Protein AF-A0A7S3SKN6-F1 (afdb_monomer)

Solvent-accessible surface area (backbone atoms only — not comparable to full-atom values): 19898 Å² total; per-residue (Å²): 130,86,84,86,81,88,77,89,73,83,81,84,79,64,97,78,76,58,85,61,56,70,64,71,67,58,69,70,80,68,80,75,61,91,70,73,77,73,77,74,80,73,74,74,79,92,71,56,71,67,59,55,53,50,51,52,51,49,50,50,51,52,52,52,49,52,49,59,72,67,52,78,79,78,67,58,74,78,87,74,73,80,64,90,55,72,88,73,70,87,80,82,65,45,78,47,62,53,77,58,92,88,36,84,65,52,34,35,33,39,74,93,76,70,45,78,29,46,57,86,66,46,99,65,62,51,54,60,64,52,73,63,92,75,40,40,35,40,40,75,62,50,84,46,47,53,64,77,54,84,85,54,82,91,69,57,86,81,66,50,64,46,77,68,37,57,62,96,74,74,87,71,89,88,83,85,90,75,84,86,84,84,87,82,94,75,87,86,75,93,70,72,78,70,70,68,79,66,42,71,70,77,77,80,88,67,75,85,87,81,78,57,69,68,64,57,58,25,75,42,74,94,26,49,49,80,47,80,55,90,30,33,40,37,39,39,37,16,76,77,71,38,94,81,16,46,31,36,37,40,38,34,27,78,30,60,84,59,78,47,62,51,36,38,39,39,31,35,47,96,41,93,82,35,47,38,39,38,41,36,24,67,88,68,44,32,38,38,38,35,24,62,69,54,99,86,48,96,55,65,51,66,49,78,50,69,68,128

pLDDT: mean 76.55, std 18.03, range [31.53, 97.5]

InterPro domains:
  IPR033551 Dynein regulatory complex subunit 7 [PTHR35249] (21-295)
  IPR056290 CEP76/DRC7, peptidase-like domain [PF24656] (88-155)
  IPR056291 Dynein regulatory complex subunit 7, MORN domain [PF24667] (221-293)

Radius of gyration: 48.77 Å; Cα contacts (8 Å, |Δi|>4): 339; chains: 1; bounding box: 121×86×142 Å

Mean predicted aligned error: 17.8 Å

Secondary structure (DSSP, 8-state):
--------------TT--TTHHHHS-----------------PPP---HHHHHHHHHHHHHHHHHHHHHHS----PPP-----TTTT------EEE-TTSTT--S-EEEETTTTEEEEGGG-S-----EEE-SS-EEEES-TTS-TTTS---TTS-TT--EEE-PPPTT---SSS------------------------PPPPP-SPPP---HHHHHH-SGGGEEEEEETTEEEEEE-TTTSTT-EEEEEEEESSTTS-SEEEEEEEE-S-TT-EEEEEEEGGGTEEEEEE---TT----SEEEEE--

Foldseek 3Di:
DDDDDDDPDPPPPDVPDDVCVVVVVPPPPPPPDPPVPPPPPPPDPDDDPVVVVVVVVVVVVVVVVVVVVPPDPPQDADDDPPDPCVQVDDDDWDWDQPDPPPDPAIWIADPVPRDIGHQVGDPHAFDQWDDDQFWIKGFPCRNDGSNPDDPPPVCPVPPRIDTDADDVPPPDDDDDPDDDDDDDDDDDDPDDPPPVPGDHRDPDPDDDDDDDPVNVQLVDVVQWDWDDDQQKIKIAGGQPPDPQQWGIKIFGAPGRVNPHTQKIWTAGDPDPLQWGIWIDGPVQQKIKTAGDDDPPDPHDGMDIDGDD

Sequence (308 aa):
MECPLNLDINETDDPYFDADAEQMSQTKQKNEADELTFKVEKKAPHRSEYDDTMDEKKKAEEHAAFLRAITIDDDEPDYEKEDEYGRSRVHAWVLLNKGSREMQYPFFIEPTTGRRYEVDNSPYYSIQAIFNHQNFWVNLDPTREVDEVNLDFHEDVNGEWEYVMIQPGSKKDDDDEMENNEDLSSQGSKEGEMEEELLDMPPSWSPKLFVNKDKFADGCPNGEKTVFYKKCKVDYYSECKQIDGLVKRITLYEDFKRLLCKEIRCYYKNRKDKLYLRRRFPYQFKLIEYHESSETSFHLRKLIQVDA

Nearest PDB structures (foldseek):
  8th8-assembly1_H  TM=5.311E-01  e=9.910E-21  Tetrahymena thermophila
  8j07-assembly1_7  TM=4.729E-01  e=1.501E-14  Homo sapiens
  8glv-assembly1_Eb  TM=4.519E-01  e=9.860E-14  Chlamydomonas reinhardtii
  8a0k-assembly2_B  TM=6.145E-01  e=8.538E-01  Trypanosoma brucei brucei
  8a0k-assembly4_D  TM=5.911E-01  e=7.643E-01  Trypanosoma brucei brucei

Structure (mmCIF, N/CA/C/O backbone):
data_AF-A0A7S3SKN6-F1
#
_entry.id   AF-A0A7S3SKN6-F1
#
loop_
_atom_site.group_PDB
_atom_site.id
_atom_site.type_symbol
_atom_site.label_atom_id
_atom_site.label_alt_id
_atom_site.label_comp_id
_atom_site.label_asym_id
_atom_site.label_entity_id
_atom_site.label_seq_id
_atom_site.pdbx_PDB_ins_code
_atom_site.Cartn_x
_atom_site.Cartn_y
_atom_site.Cartn_z
_atom_site.occupancy
_atom_site.B_iso_or_equiv
_atom_site.auth_seq_id
_atom_site.auth_comp_id
_atom_site.auth_asym_id
_atom_site.auth_atom_id
_atom_site.pdbx_PDB_model_num
ATOM 1 N N . MET A 1 1 ? -61.088 58.773 54.635 1.00 38.25 1 MET A N 1
ATOM 2 C CA . MET A 1 1 ? -59.960 58.583 55.565 1.00 38.25 1 MET A CA 1
ATOM 3 C C . MET A 1 1 ? -60.491 57.790 56.727 1.00 38.25 1 MET A C 1
ATOM 5 O O . MET A 1 1 ? -61.596 58.072 57.172 1.00 38.25 1 MET A O 1
ATOM 9 N N . GLU A 1 2 ? -59.754 56.757 57.097 1.00 43.66 2 GLU A N 1
ATOM 10 C CA . GLU A 1 2 ? -60.050 55.884 58.223 1.00 43.66 2 GLU A CA 1
ATOM 11 C C . GLU A 1 2 ? -60.139 56.639 59.554 1.00 43.66 2 GLU A C 1
ATOM 13 O O . GLU A 1 2 ? -59.610 57.745 59.696 1.00 43.66 2 GLU A O 1
ATOM 18 N N . CYS A 1 3 ? -60.711 55.906 60.516 1.00 36.16 3 CYS A N 1
ATOM 19 C CA . CYS A 1 3 ? -60.606 56.055 61.966 1.00 36.16 3 CYS A CA 1
ATOM 20 C C . CYS A 1 3 ? -61.619 57.012 62.624 1.00 36.16 3 CYS A C 1
ATOM 22 O O . CYS A 1 3 ? -62.106 57.954 62.009 1.00 36.16 3 CYS A O 1
ATOM 24 N N . PRO A 1 4 ? -61.804 56.902 63.947 1.00 48.50 4 PRO A N 1
ATOM 25 C CA . PRO A 1 4 ? -62.181 55.708 64.719 1.00 48.50 4 PRO A CA 1
ATOM 26 C C . PRO A 1 4 ? -63.259 56.093 65.759 1.00 48.50 4 PRO A C 1
ATOM 28 O O . PRO A 1 4 ? -63.211 57.204 66.269 1.00 48.50 4 PRO A O 1
ATOM 31 N N . LEU A 1 5 ? -64.202 55.225 66.139 1.00 41.44 5 LEU A N 1
ATOM 32 C CA . LEU A 1 5 ? -64.937 55.388 67.409 1.00 41.44 5 LEU A CA 1
ATOM 33 C C . LEU A 1 5 ? -65.739 54.125 67.737 1.00 41.44 5 LEU A C 1
ATOM 35 O O . LEU A 1 5 ? -66.749 53.828 67.103 1.00 41.44 5 LEU A O 1
ATOM 39 N N . ASN A 1 6 ? -65.253 53.402 68.748 1.00 39.22 6 ASN A N 1
ATOM 40 C CA . ASN A 1 6 ? -66.025 52.432 69.512 1.00 39.22 6 ASN A CA 1
ATOM 41 C C . ASN A 1 6 ? -67.198 53.155 70.182 1.00 39.22 6 ASN A C 1
ATOM 43 O O . ASN A 1 6 ? -66.989 54.101 70.943 1.00 39.22 6 ASN A O 1
ATOM 47 N N . LEU A 1 7 ? -68.410 52.673 69.934 1.00 48.88 7 LEU A N 1
ATOM 48 C CA . LEU A 1 7 ? -69.516 52.807 70.869 1.00 48.88 7 LEU A CA 1
ATOM 49 C C . LEU A 1 7 ? -69.684 51.439 71.522 1.00 48.88 7 LEU A C 1
ATOM 51 O O . LEU A 1 7 ? -70.268 50.533 70.934 1.00 48.88 7 LEU A O 1
ATOM 55 N N . ASP A 1 8 ? -69.128 51.304 72.725 1.00 47.88 8 ASP A N 1
ATOM 56 C CA . ASP A 1 8 ? -69.569 50.298 73.682 1.00 47.88 8 ASP A CA 1
ATOM 57 C C . ASP A 1 8 ? -71.038 50.591 74.007 1.00 47.88 8 ASP A C 1
ATOM 59 O O . ASP A 1 8 ? -71.352 51.521 74.754 1.00 47.88 8 ASP A O 1
ATOM 63 N N 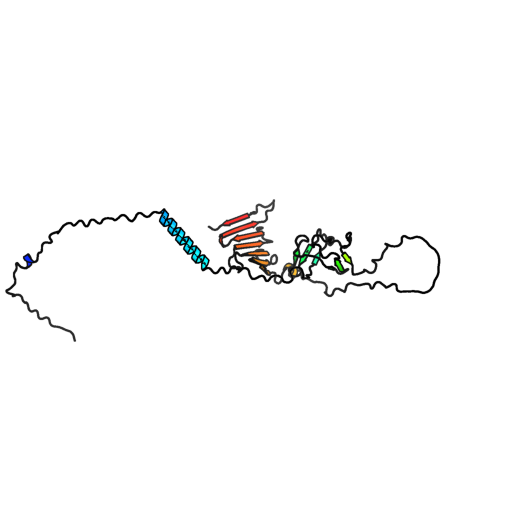. ILE A 1 9 ? -71.947 49.815 73.422 1.00 44.72 9 ILE A N 1
ATOM 64 C CA . ILE A 1 9 ? -73.302 49.660 73.943 1.00 44.72 9 ILE A CA 1
ATOM 65 C C . ILE A 1 9 ? -73.356 48.253 74.516 1.00 44.72 9 ILE A C 1
ATOM 67 O O . ILE A 1 9 ? -73.360 47.252 73.807 1.00 44.72 9 ILE A O 1
ATOM 71 N N . ASN A 1 10 ? -73.312 48.223 75.840 1.00 47.38 10 ASN A N 1
ATOM 72 C CA . ASN A 1 10 ? -73.474 47.046 76.666 1.00 47.38 10 ASN A CA 1
ATOM 73 C C . ASN A 1 10 ? -74.954 46.623 76.572 1.00 47.38 10 ASN A C 1
ATOM 75 O O . ASN A 1 10 ? -75.787 47.106 77.335 1.00 47.38 10 ASN A O 1
ATOM 79 N N . GLU A 1 11 ? -75.299 45.781 75.594 1.00 50.72 11 GLU A N 1
ATOM 80 C CA . GLU A 1 11 ? -76.637 45.185 75.416 1.00 50.72 11 GLU A CA 1
ATOM 81 C C . GLU A 1 11 ? -76.865 44.007 76.384 1.00 50.72 11 GLU A C 1
ATOM 83 O O . GLU A 1 11 ? -77.362 42.944 76.022 1.00 50.72 11 GLU A O 1
ATOM 88 N N . THR A 1 12 ? -76.493 44.179 77.651 1.00 56.62 12 THR A N 1
ATOM 89 C CA . THR A 1 12 ? -76.919 43.282 78.729 1.00 56.62 12 THR A CA 1
ATOM 90 C C . THR A 1 12 ? -78.265 43.757 79.250 1.00 56.62 12 THR A C 1
ATOM 92 O O . THR A 1 12 ? -78.298 44.470 80.245 1.00 56.62 12 THR A O 1
ATOM 95 N N . ASP A 1 13 ? -79.327 43.429 78.514 1.00 58.84 13 ASP A N 1
ATOM 96 C CA . ASP A 1 13 ? -80.687 43.189 79.022 1.00 58.84 13 ASP A CA 1
ATOM 97 C C . ASP A 1 13 ? -81.586 42.782 77.837 1.00 58.84 13 ASP A C 1
ATOM 99 O O . ASP A 1 13 ? -82.484 43.518 77.425 1.00 58.84 13 ASP A O 1
ATOM 103 N N . ASP A 1 14 ? -81.325 41.602 77.256 1.00 55.91 14 ASP A N 1
ATOM 104 C CA . ASP A 1 14 ? -82.320 40.916 76.424 1.00 55.91 14 ASP A CA 1
ATOM 105 C C . ASP A 1 14 ? -83.218 40.059 77.341 1.00 55.91 14 ASP A C 1
ATOM 107 O O . ASP A 1 14 ? -82.760 39.049 77.891 1.00 55.91 14 ASP A O 1
ATOM 111 N N . PRO A 1 15 ? -84.497 40.436 77.537 1.00 58.00 15 PRO A N 1
ATOM 112 C CA . PRO A 1 15 ? -85.435 39.722 78.401 1.00 58.00 15 PRO A CA 1
ATOM 113 C C . PRO A 1 15 ? -85.877 38.352 77.847 1.00 58.00 15 PRO A C 1
ATOM 115 O O . PRO A 1 15 ? -86.745 37.717 78.447 1.00 58.00 15 PRO A O 1
ATOM 118 N N . TYR A 1 16 ? -85.300 37.888 76.731 1.00 58.47 16 TYR A N 1
ATOM 119 C CA . TYR A 1 16 ? -85.494 36.551 76.158 1.00 58.47 16 TYR A CA 1
ATOM 120 C C . TYR A 1 16 ? -84.308 35.590 76.358 1.00 58.47 16 TYR A C 1
ATOM 122 O O . TYR A 1 16 ? -84.268 34.532 75.726 1.00 58.47 16 TYR A O 1
ATOM 130 N N . PHE A 1 17 ? -83.360 35.902 77.249 1.00 54.97 17 PHE A N 1
ATOM 131 C CA . PHE A 1 17 ? -82.266 34.986 77.582 1.00 54.97 17 PHE A CA 1
ATOM 132 C C . PHE A 1 17 ? -82.772 33.743 78.339 1.00 54.97 17 PHE A C 1
ATOM 134 O O . PHE A 1 17 ? -82.959 33.753 79.556 1.00 54.97 17 PHE A O 1
ATOM 141 N N . ASP A 1 18 ? -83.001 32.661 77.598 1.00 59.19 18 ASP A N 1
ATOM 142 C CA . ASP A 1 18 ? -83.327 31.339 78.128 1.00 59.19 18 ASP A CA 1
ATOM 143 C C . ASP A 1 18 ? -82.028 30.594 78.478 1.00 59.19 18 ASP A C 1
ATOM 145 O O . ASP A 1 18 ? -81.320 30.093 77.600 1.00 59.19 18 ASP A O 1
ATOM 149 N N . ALA A 1 19 ? -81.696 30.537 79.770 1.00 60.19 19 ALA A N 1
ATOM 150 C CA . ALA A 1 19 ? -80.486 29.880 80.274 1.00 60.19 19 ALA A CA 1
ATOM 151 C C . ALA A 1 19 ? -80.447 28.361 79.992 1.00 60.19 19 ALA A C 1
ATOM 153 O O . ALA A 1 19 ? -79.381 27.747 80.076 1.00 60.19 19 ALA A O 1
ATOM 154 N N . ASP A 1 20 ? -81.578 27.763 79.604 1.00 55.84 20 ASP A N 1
ATOM 155 C CA . ASP A 1 20 ? -81.687 26.339 79.291 1.00 55.84 20 ASP A CA 1
ATOM 156 C C . ASP A 1 20 ? -81.488 26.059 77.783 1.00 55.84 20 ASP A C 1
ATOM 158 O O . ASP A 1 20 ? -81.285 24.909 77.372 1.00 55.84 20 ASP A O 1
ATOM 162 N N . ALA A 1 21 ? -81.446 27.105 76.943 1.00 60.44 21 ALA A N 1
ATOM 163 C CA . ALA A 1 21 ? -81.205 26.992 75.502 1.00 60.44 21 ALA A CA 1
ATOM 164 C C . ALA A 1 21 ? -79.809 26.423 75.173 1.00 60.44 21 ALA A C 1
ATOM 166 O O . ALA A 1 21 ? -79.653 25.659 74.216 1.00 60.44 21 ALA A O 1
ATOM 167 N N . GLU A 1 22 ? -78.795 26.711 75.997 1.00 58.38 22 GLU A N 1
ATOM 168 C CA . GLU A 1 22 ? -77.444 26.148 75.843 1.00 58.38 22 GLU A CA 1
ATOM 169 C C . GLU A 1 22 ? -77.354 24.664 76.244 1.00 58.38 22 GLU A C 1
ATOM 171 O O . GLU A 1 22 ? -76.461 23.950 75.787 1.00 58.38 22 GLU A O 1
ATOM 176 N N . GLN A 1 23 ? -78.294 24.153 77.049 1.00 57.19 23 GLN A N 1
ATOM 177 C CA . GLN A 1 23 ? -78.349 22.727 77.397 1.00 57.19 23 GLN A CA 1
ATOM 178 C C . GLN A 1 23 ? -79.090 21.894 76.340 1.00 57.19 23 GLN A C 1
ATOM 180 O O . GLN A 1 23 ? -78.831 20.697 76.207 1.00 57.19 23 GLN A O 1
ATOM 185 N N . MET A 1 24 ? -79.948 22.527 75.535 1.00 56.06 24 MET A N 1
ATOM 186 C CA . MET A 1 24 ? -80.652 21.905 74.404 1.00 56.06 24 MET A CA 1
ATOM 187 C C . MET A 1 24 ? -79.842 21.933 73.093 1.00 56.06 24 MET A C 1
ATOM 189 O O . MET A 1 24 ? -80.137 21.161 72.181 1.00 56.06 24 MET A O 1
ATOM 193 N N . SER A 1 25 ? -78.791 22.761 72.996 1.00 54.53 25 SER A N 1
ATOM 194 C CA . SER A 1 25 ? -77.839 22.755 71.868 1.00 54.53 25 SER A CA 1
ATOM 195 C C . SER A 1 25 ? -76.712 21.726 72.027 1.00 54.53 25 SER A C 1
ATOM 197 O O . SER A 1 25 ? -76.010 21.412 71.060 1.00 54.53 25 SER A O 1
ATOM 199 N N . GLN A 1 26 ? -76.586 21.106 73.207 1.00 51.31 26 GLN A N 1
ATOM 200 C CA . GLN A 1 26 ? -75.767 19.913 73.392 1.00 51.31 26 GLN A CA 1
ATOM 201 C C . GLN A 1 26 ? -76.475 18.704 72.779 1.00 51.31 26 GLN A C 1
ATOM 203 O O . GLN A 1 26 ? -76.989 17.818 73.466 1.00 51.31 26 GLN A O 1
ATOM 208 N N . THR A 1 27 ? -76.428 18.616 71.449 1.00 46.22 27 THR A N 1
ATOM 209 C CA . THR A 1 27 ? -76.476 17.307 70.807 1.00 46.22 27 THR A CA 1
ATOM 210 C C . THR A 1 27 ? -75.257 16.559 71.324 1.00 46.22 27 THR A C 1
ATOM 212 O O . THR A 1 27 ? -74.146 16.732 70.823 1.00 46.22 27 THR A O 1
ATOM 215 N N . LYS A 1 28 ? -75.449 15.758 72.383 1.00 48.94 28 LYS A N 1
ATOM 216 C CA . LYS A 1 28 ? -74.541 14.664 72.719 1.00 48.94 28 LYS A CA 1
ATOM 217 C C . LYS A 1 28 ? -74.198 14.017 71.392 1.00 48.94 28 LYS A C 1
ATOM 219 O O . LYS A 1 28 ? -75.111 13.533 70.721 1.00 48.94 28 LYS A O 1
ATOM 224 N N . GLN A 1 29 ? -72.919 14.035 71.020 1.00 44.09 29 GLN A N 1
ATOM 225 C CA . GLN A 1 29 ? -72.404 13.114 70.024 1.00 44.09 29 GLN A CA 1
ATOM 226 C C . GLN A 1 29 ? -72.804 11.730 70.530 1.00 44.09 29 GLN A C 1
ATOM 228 O O . GLN A 1 29 ? -72.178 11.150 71.415 1.00 44.09 29 GLN A O 1
ATOM 233 N N . LYS A 1 30 ? -73.947 11.235 70.052 1.00 45.12 30 LYS A N 1
ATOM 234 C CA . LYS A 1 30 ? -74.164 9.810 69.990 1.00 45.12 30 LYS A CA 1
ATOM 235 C C . LYS A 1 30 ? -73.014 9.369 69.112 1.00 45.12 30 LYS A C 1
ATOM 237 O O . LYS A 1 30 ? -72.950 9.769 67.95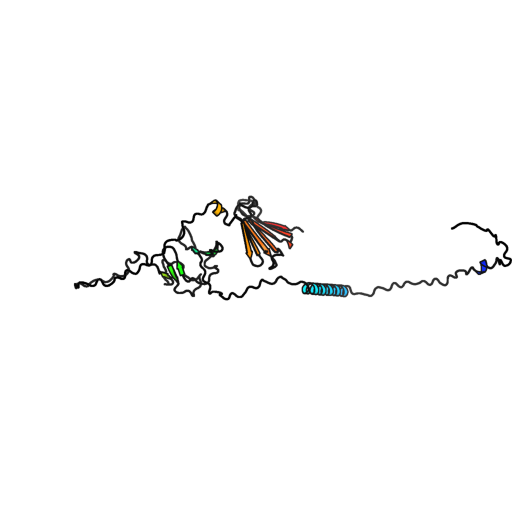5 1.00 45.12 30 LYS A O 1
ATOM 242 N N . ASN A 1 31 ? -72.088 8.626 69.703 1.00 49.06 31 ASN A N 1
ATOM 243 C CA . ASN A 1 31 ? -71.222 7.735 68.959 1.00 49.06 31 ASN A CA 1
ATOM 244 C C . ASN A 1 31 ? -72.170 6.783 68.214 1.00 49.06 31 ASN A C 1
ATOM 246 O O . ASN A 1 31 ? -72.551 5.728 68.723 1.00 49.06 31 ASN A O 1
ATOM 250 N N . GLU A 1 32 ? -72.683 7.251 67.076 1.00 48.88 32 GLU A N 1
ATOM 251 C CA . GLU A 1 32 ? -73.355 6.459 66.067 1.00 48.88 32 GLU A CA 1
ATOM 252 C C . GLU A 1 32 ? -72.286 5.549 65.516 1.00 48.88 32 GLU A C 1
ATOM 254 O O . GLU A 1 32 ? -71.545 5.938 64.629 1.00 48.88 32 GLU A O 1
ATOM 259 N N . ALA A 1 33 ? -72.214 4.375 66.139 1.00 49.25 33 ALA A N 1
ATOM 260 C CA . ALA A 1 33 ? -71.369 3.263 65.782 1.00 49.25 33 ALA A CA 1
ATOM 261 C C . ALA A 1 33 ? -69.871 3.613 65.704 1.00 49.25 33 ALA A C 1
ATOM 263 O O . ALA A 1 33 ? -69.401 4.414 64.903 1.00 49.25 33 ALA A O 1
ATOM 264 N N . ASP A 1 34 ? -69.062 2.837 66.416 1.00 50.22 34 ASP A N 1
ATOM 265 C CA . ASP A 1 34 ? -67.862 2.347 65.753 1.00 50.22 34 ASP A CA 1
ATOM 266 C C . ASP A 1 34 ? -68.334 1.559 64.512 1.00 50.22 34 ASP A C 1
ATOM 268 O O . ASP A 1 34 ? -68.409 0.329 64.518 1.00 50.22 34 ASP A O 1
ATOM 272 N N . GLU A 1 35 ? -68.696 2.256 63.428 1.00 56.22 35 GLU A N 1
ATOM 273 C CA . GLU A 1 35 ? -68.469 1.730 62.098 1.00 56.22 35 GLU A CA 1
ATOM 274 C C . GLU A 1 35 ? -66.955 1.615 62.022 1.00 56.22 35 GLU A C 1
ATOM 276 O O . GLU A 1 35 ? -66.235 2.535 61.629 1.00 56.22 35 GLU A O 1
ATOM 281 N N . LEU A 1 36 ? -66.464 0.461 62.477 1.00 57.44 36 LEU A N 1
ATOM 282 C CA . LEU A 1 36 ? -65.218 -0.107 62.021 1.00 57.44 36 LEU A CA 1
ATOM 283 C C . LEU A 1 36 ? -65.292 -0.038 60.498 1.00 57.44 36 LEU A C 1
ATOM 285 O O . LEU A 1 36 ? -65.819 -0.939 59.845 1.00 57.44 36 LEU A O 1
ATOM 289 N N . THR A 1 37 ? -64.803 1.062 59.930 1.00 57.38 37 THR A N 1
ATOM 290 C CA . THR A 1 37 ? -64.498 1.175 58.514 1.00 57.38 37 THR A CA 1
ATOM 291 C C . THR A 1 37 ? -63.358 0.204 58.308 1.00 57.38 37 THR A C 1
ATOM 293 O O . THR A 1 37 ? -62.177 0.534 58.392 1.00 57.38 37 THR A O 1
ATOM 296 N N . PHE A 1 38 ? -63.730 -1.062 58.152 1.00 62.00 38 PHE A N 1
ATOM 297 C CA . PHE A 1 38 ? -62.808 -2.130 57.878 1.00 62.00 38 PHE A CA 1
ATOM 298 C C . PHE A 1 38 ? -62.186 -1.763 56.535 1.00 62.00 38 PHE A C 1
ATOM 300 O O . PHE A 1 38 ? -62.806 -1.838 55.472 1.00 62.00 38 PHE A O 1
ATOM 307 N N . LYS A 1 39 ? -60.961 -1.239 56.590 1.00 67.25 39 LYS A N 1
ATOM 308 C CA . LYS A 1 39 ? -60.149 -1.057 55.401 1.00 67.25 39 LYS A CA 1
ATOM 309 C C . LYS A 1 39 ? -59.803 -2.456 54.935 1.00 67.25 39 LYS A C 1
ATOM 311 O O . LYS A 1 39 ? -58.885 -3.089 55.446 1.00 67.25 39 LYS A O 1
ATOM 316 N N . VAL A 1 40 ? -60.596 -2.950 53.991 1.00 72.06 40 VAL A N 1
ATOM 317 C CA . VAL A 1 40 ? -60.267 -4.157 53.245 1.00 72.06 40 VAL A CA 1
ATOM 318 C C . VAL A 1 40 ? -58.993 -3.830 52.492 1.00 72.06 40 VAL A C 1
ATOM 320 O O . VAL A 1 40 ? -59.028 -3.094 51.503 1.00 72.06 40 VAL A O 1
ATOM 323 N N . GLU A 1 41 ? -57.862 -4.350 52.950 1.00 74.06 41 GLU A N 1
ATOM 324 C CA . GLU A 1 41 ? -56.678 -4.412 52.109 1.00 74.06 41 GLU A CA 1
ATOM 325 C C . GLU A 1 41 ? -57.011 -5.360 50.959 1.00 74.06 41 GLU A C 1
ATOM 327 O O . GLU A 1 41 ? -56.933 -6.586 51.067 1.00 74.06 41 GLU A O 1
ATOM 332 N N . LYS A 1 42 ? -57.488 -4.789 49.850 1.00 77.00 42 LYS A N 1
ATOM 333 C CA . LYS A 1 42 ? -57.658 -5.540 48.615 1.00 77.00 42 LYS A CA 1
ATOM 334 C C . LYS A 1 42 ? -56.260 -5.966 48.201 1.00 77.00 42 LYS A C 1
ATOM 336 O O . LYS A 1 42 ? -55.440 -5.118 47.853 1.00 77.00 42 LYS A O 1
ATOM 341 N N . LYS A 1 43 ? -55.986 -7.272 48.276 1.00 73.19 43 LYS A N 1
ATOM 342 C CA . LYS A 1 43 ? -54.748 -7.838 47.739 1.00 73.19 43 LYS A CA 1
ATOM 343 C C . LYS A 1 43 ? -54.589 -7.327 46.313 1.00 73.19 43 LYS A C 1
ATOM 345 O O . LYS A 1 43 ? -55.548 -7.367 45.536 1.00 73.19 43 LYS A O 1
ATOM 350 N N . ALA A 1 44 ? -53.400 -6.811 46.008 1.00 76.94 44 ALA A N 1
ATOM 351 C CA . ALA A 1 44 ? -53.067 -6.406 44.655 1.00 76.94 44 ALA A CA 1
ATOM 352 C C . ALA A 1 44 ? -53.393 -7.566 43.697 1.00 76.94 44 ALA A C 1
ATOM 354 O O . ALA A 1 44 ? -53.246 -8.732 44.086 1.00 76.94 44 ALA A O 1
ATOM 355 N N . PRO A 1 45 ? -53.886 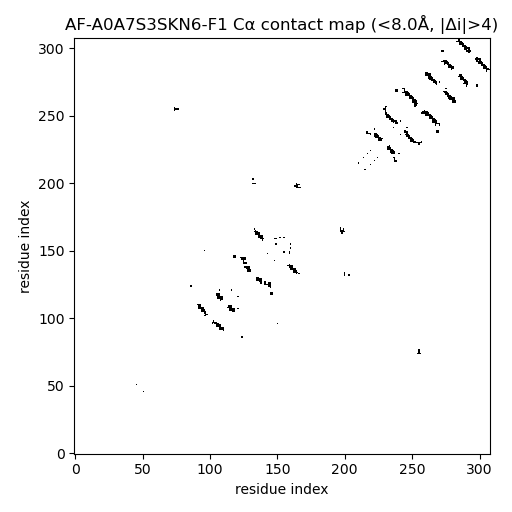-7.270 42.483 1.00 79.19 45 PRO A N 1
ATOM 356 C CA . PRO A 1 45 ? -54.194 -8.311 41.517 1.00 79.19 45 PRO A CA 1
ATOM 357 C C . PRO A 1 45 ? -52.961 -9.194 41.324 1.00 79.19 45 PRO A C 1
ATOM 359 O O . PRO A 1 45 ? -51.851 -8.685 41.170 1.00 79.19 45 PRO A O 1
ATOM 362 N N . HIS A 1 46 ? -53.160 -10.511 41.376 1.00 75.00 46 HIS A N 1
ATOM 363 C CA . HIS A 1 46 ? -52.092 -11.476 41.149 1.00 75.00 46 HIS A CA 1
ATOM 364 C C . HIS A 1 46 ? -51.537 -11.262 39.740 1.00 75.00 46 HIS A C 1
ATOM 366 O O . HIS A 1 46 ? -52.201 -11.568 38.752 1.00 75.00 46 HIS A O 1
ATOM 372 N N . ARG A 1 47 ? -50.338 -10.687 39.667 1.00 74.56 47 ARG A N 1
ATOM 373 C CA . ARG A 1 47 ? -49.581 -10.499 38.435 1.00 74.56 47 ARG A CA 1
ATOM 374 C C . ARG A 1 47 ? -48.464 -11.527 38.405 1.00 74.56 47 ARG A C 1
ATOM 376 O O . ARG A 1 47 ? -47.799 -11.755 39.413 1.00 74.56 47 ARG A O 1
ATOM 383 N N . SER A 1 48 ? -48.327 -12.193 37.269 1.00 84.75 48 SER A N 1
ATOM 384 C CA . SER A 1 48 ? -47.249 -13.140 37.035 1.00 84.75 48 SER A CA 1
ATOM 385 C C . SER A 1 48 ? -45.969 -12.353 36.772 1.00 84.75 48 SER A C 1
ATOM 387 O O . SER A 1 48 ? -45.906 -11.589 35.812 1.00 84.75 48 SER A O 1
ATOM 389 N N . GLU A 1 49 ? -44.940 -12.566 37.592 1.00 82.62 49 GLU A N 1
ATOM 390 C CA . GLU A 1 49 ? -43.606 -11.988 37.361 1.00 82.62 49 GLU A CA 1
ATOM 391 C C . GLU A 1 49 ? -43.042 -12.407 35.987 1.00 82.62 49 GLU A C 1
ATOM 393 O O . GLU A 1 49 ? -42.293 -11.667 35.351 1.00 82.62 49 GLU A O 1
ATOM 398 N N . TYR A 1 50 ? -43.450 -13.576 35.479 1.00 85.50 50 TYR A N 1
ATOM 399 C CA . TYR A 1 50 ? -43.093 -14.033 34.137 1.00 85.50 50 TYR A CA 1
ATOM 400 C C . TYR A 1 50 ? -43.761 -13.197 33.035 1.00 85.50 50 TYR A C 1
ATOM 402 O O . TYR A 1 50 ? -43.119 -12.868 32.042 1.00 85.50 50 TYR A O 1
ATOM 410 N N . ASP A 1 51 ? -45.025 -12.805 33.213 1.00 86.56 51 ASP A N 1
ATOM 411 C CA . ASP A 1 51 ? -45.744 -12.017 32.204 1.00 86.56 51 ASP A CA 1
ATOM 412 C C . ASP A 1 51 ? -45.207 -10.580 32.157 1.00 86.56 51 ASP A C 1
ATOM 414 O O . ASP A 1 51 ? -44.992 -10.035 31.076 1.00 86.56 51 ASP A O 1
ATOM 418 N N . ASP A 1 52 ? -44.892 -10.001 33.321 1.00 86.88 52 ASP A N 1
ATOM 419 C CA . ASP A 1 52 ? -44.287 -8.669 33.418 1.00 86.88 52 ASP A CA 1
ATOM 420 C C . ASP A 1 52 ? -42.886 -8.629 32.778 1.00 86.88 52 ASP A C 1
ATOM 422 O O . ASP A 1 52 ? -42.584 -7.720 32.004 1.00 86.88 52 ASP A O 1
ATOM 426 N N . THR A 1 53 ? -42.050 -9.648 33.012 1.00 89.06 53 THR A N 1
ATOM 427 C CA . THR A 1 53 ? -40.712 -9.730 32.391 1.00 89.06 53 THR A CA 1
ATOM 428 C C . THR A 1 53 ? -40.772 -9.947 30.877 1.00 89.06 53 THR A C 1
ATOM 430 O O . THR A 1 53 ? -39.950 -9.395 30.139 1.00 89.06 53 THR A O 1
ATOM 433 N N . MET A 1 54 ? -41.750 -10.711 30.381 1.00 89.06 54 MET A N 1
ATOM 434 C CA . MET A 1 54 ? -41.959 -10.906 28.943 1.00 89.06 54 MET A CA 1
ATOM 435 C C . MET A 1 54 ? -42.472 -9.632 28.260 1.00 89.06 54 MET A C 1
ATOM 437 O O . MET A 1 54 ? -41.988 -9.292 27.178 1.00 89.06 54 MET A O 1
ATOM 441 N N . ASP A 1 55 ? -43.382 -8.890 28.895 1.00 89.19 55 ASP A N 1
ATOM 442 C CA . ASP A 1 55 ? -43.869 -7.600 28.395 1.00 89.19 55 ASP A CA 1
ATOM 443 C C . ASP A 1 55 ? -42.768 -6.530 28.381 1.00 89.19 55 ASP A C 1
ATOM 445 O O . ASP A 1 55 ? -42.661 -5.761 27.423 1.00 89.19 55 ASP A O 1
ATOM 449 N N . GLU A 1 56 ? -41.918 -6.480 29.408 1.00 90.88 56 GLU A N 1
ATOM 450 C CA . GLU A 1 56 ? -40.752 -5.592 29.443 1.00 90.88 56 GLU A CA 1
ATOM 451 C C . GLU A 1 56 ? -39.755 -5.926 28.337 1.00 90.88 56 GLU A C 1
ATOM 453 O O . GLU A 1 56 ? -39.292 -5.030 27.626 1.00 90.88 56 GLU A O 1
ATOM 458 N N . LYS A 1 57 ? -39.472 -7.216 28.133 1.00 91.00 57 LYS A N 1
ATOM 459 C CA . LYS A 1 57 ? -38.597 -7.674 27.055 1.00 91.00 57 LYS A CA 1
ATOM 460 C C . LYS A 1 57 ? -39.166 -7.317 25.684 1.00 91.00 57 LYS A C 1
ATOM 462 O O . LYS A 1 57 ? -38.433 -6.812 24.839 1.00 91.00 57 LYS A O 1
ATOM 467 N N . LYS A 1 58 ? -40.473 -7.499 25.483 1.00 91.50 58 LYS A N 1
ATOM 468 C CA . LYS A 1 58 ? -41.158 -7.132 24.240 1.00 91.50 58 LYS A CA 1
ATOM 469 C C . LYS A 1 58 ? -41.111 -5.625 23.987 1.00 91.50 58 LYS A C 1
ATOM 471 O O . LYS A 1 58 ? -40.751 -5.210 22.891 1.00 91.50 58 LYS A O 1
ATOM 476 N N . LYS A 1 59 ? -41.385 -4.796 25.000 1.00 91.56 59 LYS A N 1
ATOM 477 C CA . LYS A 1 59 ? -41.260 -3.330 24.895 1.00 91.56 59 LYS A CA 1
ATOM 478 C C . LYS A 1 59 ? -39.825 -2.896 24.608 1.00 91.56 59 LYS A C 1
ATOM 480 O O . LYS A 1 59 ? -39.616 -1.977 23.822 1.00 91.56 59 LYS A O 1
ATOM 485 N N . ALA A 1 60 ? -38.836 -3.548 25.218 1.00 90.69 60 ALA A N 1
ATOM 486 C CA . ALA A 1 60 ? -37.427 -3.283 24.950 1.00 90.69 60 ALA A CA 1
ATOM 487 C C . ALA A 1 60 ? -37.040 -3.668 23.512 1.00 90.69 60 ALA A C 1
ATOM 489 O O . ALA A 1 60 ? -36.335 -2.909 22.849 1.00 90.69 60 ALA A O 1
ATOM 490 N N . GLU A 1 61 ? -37.532 -4.801 23.006 1.00 90.38 61 GLU A N 1
ATOM 491 C CA . GLU A 1 61 ? -37.336 -5.236 21.620 1.00 90.38 61 GLU A CA 1
ATOM 492 C C . GLU A 1 61 ? -38.017 -4.294 20.615 1.00 90.38 61 GLU A C 1
ATOM 494 O O . GLU A 1 61 ? -37.392 -3.913 19.625 1.00 90.38 61 GLU A O 1
ATOM 499 N N . GLU A 1 62 ? -39.252 -3.861 20.885 1.00 90.25 62 GLU A N 1
ATOM 500 C CA . GLU A 1 62 ? -39.997 -2.887 20.074 1.00 90.25 62 GLU A CA 1
ATOM 501 C C . GLU A 1 62 ? -39.308 -1.516 20.066 1.00 90.25 62 GLU A C 1
ATOM 503 O O . GLU A 1 62 ? -39.119 -0.921 19.005 1.00 90.25 62 GLU A O 1
ATOM 508 N N . HIS A 1 63 ? -38.851 -1.038 21.225 1.00 86.81 63 HIS A N 1
ATOM 509 C CA . HIS A 1 63 ? -38.089 0.205 21.338 1.00 86.81 63 HIS A CA 1
ATOM 510 C C . HIS A 1 63 ? -36.738 0.110 20.610 1.00 86.81 63 HIS A C 1
ATOM 512 O O . HIS A 1 63 ? -36.354 1.027 19.886 1.00 86.81 63 HIS A O 1
ATOM 518 N N . ALA A 1 64 ? -36.034 -1.021 20.721 1.00 85.44 64 ALA A N 1
ATOM 519 C CA . ALA A 1 64 ? -34.803 -1.269 19.973 1.00 85.44 64 ALA A CA 1
ATOM 520 C C . ALA A 1 64 ? -35.051 -1.370 18.457 1.00 85.44 64 ALA A C 1
ATOM 522 O O . ALA A 1 64 ? -34.222 -0.929 17.663 1.00 85.44 64 ALA A O 1
ATOM 523 N N . ALA A 1 65 ? -36.181 -1.938 18.028 1.00 85.62 65 ALA A N 1
ATOM 524 C CA . ALA A 1 65 ? -36.582 -1.973 16.623 1.00 85.62 65 ALA A CA 1
ATOM 525 C C . ALA A 1 65 ? -36.913 -0.572 16.086 1.00 85.62 65 ALA A C 1
ATOM 527 O O . ALA A 1 65 ? -36.449 -0.220 15.006 1.00 85.62 65 ALA A O 1
ATOM 528 N N . PHE A 1 66 ? -37.630 0.245 16.860 1.00 88.06 66 PHE A N 1
ATOM 529 C CA . PHE A 1 66 ? -37.937 1.635 16.521 1.00 88.06 66 PHE A CA 1
ATOM 530 C C . PHE A 1 66 ? -36.670 2.489 16.392 1.00 88.06 66 PHE A C 1
ATOM 532 O O . PHE A 1 66 ? -36.507 3.199 15.402 1.00 88.06 66 PHE A O 1
ATOM 539 N N . LEU A 1 67 ? -35.732 2.363 17.338 1.00 80.69 67 LEU A N 1
ATOM 540 C CA . LEU A 1 67 ? -34.438 3.046 17.263 1.00 80.69 67 LEU A CA 1
ATOM 541 C C . LEU A 1 67 ? -33.633 2.612 16.033 1.00 80.69 67 LEU A C 1
ATOM 543 O O . LEU A 1 67 ? -33.132 3.468 15.313 1.00 80.69 67 LEU A O 1
ATOM 547 N N . ARG A 1 68 ? -33.564 1.305 15.738 1.00 77.19 68 ARG A N 1
ATOM 548 C CA . ARG A 1 68 ? -32.901 0.797 14.522 1.00 77.19 68 ARG A CA 1
ATOM 549 C C . ARG A 1 68 ? -33.539 1.314 13.233 1.00 77.19 68 ARG A C 1
ATOM 551 O O . ARG A 1 68 ? -32.821 1.533 12.271 1.00 77.19 68 ARG A O 1
ATOM 558 N N . ALA A 1 69 ? -34.857 1.510 13.211 1.00 77.62 69 ALA A N 1
ATOM 559 C CA . ALA A 1 69 ? -35.568 2.024 12.042 1.00 77.62 69 ALA A CA 1
ATOM 560 C C . ALA A 1 69 ? -35.390 3.541 11.830 1.00 77.62 69 ALA A C 1
ATOM 562 O O . ALA A 1 69 ? -35.533 4.014 10.707 1.00 77.62 69 ALA A O 1
ATOM 563 N N . ILE A 1 70 ? -35.108 4.306 12.893 1.00 80.00 70 ILE A N 1
ATOM 564 C CA . ILE A 1 70 ? -34.910 5.768 12.832 1.00 80.00 70 ILE A CA 1
ATOM 565 C C . ILE A 1 70 ? -33.439 6.145 12.672 1.00 80.00 70 ILE A C 1
ATOM 567 O O . ILE A 1 70 ? -33.131 7.200 12.114 1.00 80.00 70 ILE A O 1
ATOM 571 N N . THR A 1 71 ? -32.521 5.307 13.151 1.00 78.50 71 THR A N 1
ATOM 572 C CA . THR A 1 71 ? -31.099 5.450 12.853 1.00 78.50 71 THR A CA 1
ATOM 573 C C . THR A 1 71 ? -30.904 5.314 11.347 1.00 78.50 71 THR A C 1
ATOM 575 O O . THR A 1 71 ? -31.036 4.231 10.787 1.00 78.50 71 THR A O 1
ATOM 578 N N . ILE A 1 72 ? -30.598 6.436 10.693 1.00 65.62 72 ILE A N 1
ATOM 579 C CA . ILE A 1 72 ? -30.120 6.455 9.312 1.00 65.62 72 ILE A CA 1
ATOM 580 C C . ILE A 1 72 ? -28.802 5.679 9.305 1.00 65.62 72 ILE A C 1
ATOM 582 O O . ILE A 1 72 ? -27.822 6.122 9.909 1.00 65.62 72 ILE A O 1
ATOM 586 N N . ASP A 1 73 ? -28.804 4.511 8.667 1.00 67.38 73 ASP A N 1
ATOM 587 C CA . ASP A 1 73 ? -27.593 3.738 8.418 1.00 67.38 73 ASP A CA 1
ATOM 588 C C . ASP A 1 73 ? -26.815 4.412 7.286 1.00 67.38 73 ASP A C 1
ATOM 590 O O . ASP A 1 73 ? -26.972 4.121 6.106 1.00 67.38 73 ASP A O 1
ATOM 594 N N . ASP A 1 74 ? -26.041 5.417 7.675 1.00 67.94 74 ASP A N 1
ATOM 595 C CA . ASP A 1 74 ? -25.171 6.196 6.799 1.00 67.94 74 ASP A CA 1
ATOM 596 C C . ASP A 1 74 ? -23.819 5.470 6.579 1.00 67.94 74 ASP A C 1
ATOM 598 O O . ASP A 1 74 ? -22.854 6.073 6.108 1.00 67.94 74 ASP A O 1
ATOM 602 N N . ASP A 1 75 ? -23.721 4.183 6.959 1.00 77.25 75 ASP A N 1
ATOM 603 C CA . ASP A 1 75 ? -22.577 3.295 6.705 1.00 77.25 75 ASP A CA 1
ATOM 604 C C . ASP A 1 75 ? -22.705 2.563 5.358 1.00 77.25 75 ASP A C 1
ATOM 606 O O . ASP A 1 75 ? -22.400 1.373 5.234 1.00 77.25 75 ASP A O 1
ATOM 610 N N . GLU A 1 76 ? -23.148 3.267 4.317 1.00 77.44 76 GLU A N 1
ATOM 611 C CA . GLU A 1 76 ? -23.117 2.728 2.960 1.00 77.44 76 GLU A CA 1
ATOM 612 C C . GLU A 1 76 ? -21.688 2.840 2.395 1.00 77.44 76 GLU A C 1
ATOM 614 O O . GLU A 1 76 ? -21.023 3.867 2.589 1.00 77.44 76 GLU A O 1
ATOM 619 N N . PRO A 1 77 ? -21.151 1.798 1.728 1.00 78.81 77 PRO A N 1
ATOM 620 C CA . PRO A 1 77 ? -19.903 1.948 0.995 1.00 78.81 77 PRO A CA 1
ATOM 621 C C . PRO A 1 77 ? -20.055 3.052 -0.053 1.00 78.81 77 PRO A C 1
ATOM 623 O O . PRO A 1 77 ? -21.075 3.125 -0.736 1.00 78.81 77 PRO A O 1
ATOM 626 N N . ASP A 1 78 ? -19.016 3.873 -0.216 1.00 74.75 78 ASP A N 1
ATOM 627 C CA . ASP A 1 78 ? -18.953 4.819 -1.330 1.00 74.75 78 ASP A CA 1
ATOM 628 C C . ASP A 1 78 ? -19.256 4.076 -2.642 1.00 74.75 78 ASP A C 1
ATOM 630 O O . ASP A 1 78 ? -18.749 2.970 -2.862 1.00 74.75 78 ASP A O 1
ATOM 634 N N . TYR A 1 79 ? -20.085 4.673 -3.504 1.00 75.50 79 TYR A N 1
ATOM 635 C CA . TYR A 1 79 ? -20.412 4.096 -4.806 1.00 75.50 79 TYR A CA 1
ATOM 636 C C . TYR A 1 79 ? -19.130 3.920 -5.631 1.00 75.50 79 TYR A C 1
ATOM 638 O O . TYR A 1 79 ? -18.559 4.877 -6.159 1.00 75.50 79 TYR A O 1
ATOM 646 N N . GLU A 1 80 ? -18.671 2.677 -5.733 1.00 73.19 80 GLU A N 1
ATOM 647 C CA . GLU A 1 80 ? -17.589 2.276 -6.620 1.00 73.19 80 GLU A CA 1
ATOM 648 C C . GLU A 1 80 ? -18.213 2.034 -7.999 1.00 73.19 80 GLU A C 1
ATOM 650 O O . GLU A 1 80 ? -18.896 1.034 -8.220 1.00 73.19 80 GLU A O 1
ATOM 655 N N . LYS A 1 81 ? -18.029 2.985 -8.924 1.00 78.25 81 LYS A N 1
ATOM 656 C CA . LYS A 1 81 ? -18.451 2.807 -10.318 1.00 78.25 81 LYS A CA 1
ATOM 657 C C . LYS A 1 81 ? -17.792 1.541 -10.873 1.00 78.25 81 LYS A C 1
ATOM 659 O O . LYS A 1 81 ? -16.592 1.349 -10.669 1.00 78.25 81 LYS A O 1
ATOM 664 N N . GLU A 1 82 ? -18.556 0.721 -11.593 1.00 80.94 82 GLU A N 1
ATOM 665 C CA . GLU A 1 82 ? -17.989 -0.417 -12.318 1.00 80.94 82 GLU A CA 1
ATOM 666 C C . GLU A 1 82 ? -16.843 0.059 -13.219 1.00 80.94 82 GLU A C 1
ATOM 668 O O . GLU A 1 82 ? -16.943 1.080 -13.911 1.00 80.94 82 GLU A O 1
ATOM 673 N N . ASP A 1 83 ? -15.723 -0.657 -13.158 1.00 82.50 83 ASP A N 1
ATOM 674 C CA . ASP A 1 83 ? -14.532 -0.326 -13.926 1.00 82.50 83 ASP A CA 1
ATOM 675 C C . ASP A 1 83 ? -14.764 -0.654 -15.405 1.00 82.50 83 ASP A C 1
ATOM 677 O O . ASP A 1 83 ? -14.551 -1.786 -15.836 1.00 82.50 83 ASP A O 1
ATOM 681 N N . GLU A 1 84 ? -15.192 0.352 -16.175 1.00 84.69 84 GLU A N 1
ATOM 682 C CA . GLU A 1 84 ? -15.472 0.259 -17.619 1.00 84.69 84 GLU A CA 1
ATOM 683 C C . GLU A 1 84 ? -14.333 -0.393 -18.412 1.00 84.69 84 GLU A C 1
ATOM 685 O O . GLU A 1 84 ? -14.577 -1.048 -19.424 1.00 84.69 84 GLU A O 1
ATOM 690 N N . TYR A 1 85 ? -13.092 -0.210 -17.956 1.00 79.88 85 TYR A N 1
ATOM 691 C CA . TYR A 1 85 ? -11.902 -0.682 -18.650 1.00 79.88 85 TYR A CA 1
ATOM 692 C C . TYR A 1 85 ? -11.317 -1.953 -18.037 1.00 79.88 85 TYR A C 1
ATOM 694 O O . TYR A 1 85 ? -10.447 -2.554 -18.654 1.00 79.88 85 TYR A O 1
ATOM 702 N N . GLY A 1 86 ? -11.766 -2.393 -16.858 1.00 81.38 86 GLY A N 1
ATOM 703 C CA . GLY A 1 86 ? -11.322 -3.622 -16.194 1.00 81.38 86 GLY A CA 1
ATOM 704 C C . GLY A 1 86 ? -9.830 -3.939 -16.392 1.00 81.38 86 GLY A C 1
ATOM 705 O O . GLY A 1 86 ? -8.941 -3.233 -15.906 1.00 81.38 86 GLY A O 1
ATOM 706 N N . ARG A 1 87 ? -9.566 -5.004 -17.164 1.00 82.94 87 ARG A N 1
ATOM 707 C CA . ARG A 1 87 ? -8.226 -5.530 -17.493 1.00 82.94 87 ARG A CA 1
ATOM 708 C C . ARG A 1 87 ? -7.583 -4.942 -18.761 1.00 82.94 87 ARG A C 1
ATOM 710 O O . ARG A 1 87 ? -6.508 -5.378 -19.145 1.00 82.94 87 ARG A O 1
ATOM 717 N N . SER A 1 88 ? -8.208 -3.975 -19.430 1.00 83.75 88 SER A N 1
ATOM 718 C CA . SER A 1 88 ? -7.724 -3.422 -20.705 1.00 83.75 88 SER A CA 1
ATOM 719 C C . SER A 1 88 ? -6.715 -2.280 -20.547 1.00 83.75 88 SER A C 1
ATOM 721 O O . SER A 1 88 ? -6.197 -1.775 -21.543 1.00 83.75 88 SER A O 1
ATOM 723 N N . ARG A 1 89 ? -6.474 -1.804 -19.320 1.00 89.00 89 ARG A N 1
ATOM 724 C CA . ARG A 1 89 ? -5.570 -0.678 -19.061 1.00 89.00 89 ARG A CA 1
ATOM 725 C C . ARG A 1 89 ? -4.120 -1.130 -19.142 1.00 89.00 89 ARG A C 1
ATOM 727 O O . ARG A 1 89 ? -3.712 -2.055 -18.447 1.00 89.00 89 ARG A O 1
ATOM 734 N N . VAL A 1 90 ? -3.337 -0.411 -19.938 1.00 89.94 90 VAL A N 1
ATOM 735 C CA . VAL A 1 90 ? -1.884 -0.562 -19.961 1.00 89.94 90 VAL A CA 1
ATOM 736 C C . VAL A 1 90 ? -1.303 0.249 -18.811 1.00 89.94 90 VAL A C 1
ATOM 738 O O . VAL A 1 90 ? -1.578 1.441 -18.668 1.00 89.94 90 VAL A O 1
ATOM 741 N N . HIS A 1 91 ? -0.499 -0.409 -17.988 1.00 92.75 91 HIS A N 1
ATOM 742 C CA . HIS A 1 91 ? 0.229 0.201 -16.886 1.00 92.75 91 HIS A CA 1
ATOM 743 C C . HIS A 1 91 ? 1.688 -0.228 -16.966 1.00 92.75 91 HIS A C 1
ATOM 745 O O . HIS A 1 91 ? 1.986 -1.313 -17.457 1.00 92.75 91 HIS A O 1
ATOM 751 N N . ALA A 1 92 ? 2.594 0.625 -16.502 1.00 93.69 92 ALA A N 1
ATOM 752 C CA . ALA A 1 92 ? 4.020 0.337 -16.493 1.00 93.69 92 ALA A CA 1
ATOM 753 C C . ALA A 1 92 ? 4.513 0.222 -15.051 1.00 93.69 92 ALA A C 1
ATOM 755 O O . ALA A 1 92 ? 4.255 1.092 -14.218 1.00 93.69 92 ALA A O 1
ATOM 756 N N . TRP A 1 93 ? 5.267 -0.835 -14.777 1.00 94.44 93 TRP A N 1
ATOM 757 C CA . TRP A 1 93 ? 5.928 -1.072 -13.501 1.00 94.44 93 TRP A CA 1
ATOM 758 C C . TRP A 1 93 ? 7.379 -1.484 -13.726 1.00 94.44 93 TRP A C 1
ATOM 760 O O . TRP A 1 93 ? 7.806 -1.748 -14.848 1.00 94.44 93 TRP A O 1
ATOM 770 N N . VAL A 1 94 ? 8.166 -1.496 -12.653 1.00 93.75 94 VAL A N 1
ATOM 771 C CA . VAL A 1 94 ? 9.593 -1.818 -12.736 1.00 93.75 94 VAL A CA 1
ATOM 772 C C . VAL A 1 94 ? 9.806 -3.257 -12.287 1.00 93.75 94 VAL A C 1
ATOM 774 O O . VAL A 1 94 ? 9.498 -3.596 -11.146 1.00 93.75 94 VAL A O 1
ATOM 777 N N . LEU A 1 95 ? 10.359 -4.093 -13.164 1.00 92.44 95 LEU A N 1
ATOM 778 C CA . LEU A 1 95 ? 10.876 -5.415 -12.815 1.00 92.44 95 LEU A CA 1
ATOM 779 C C . LEU A 1 95 ? 12.334 -5.292 -12.366 1.00 92.44 95 LEU A C 1
ATOM 781 O O . LEU A 1 95 ? 13.168 -4.721 -13.068 1.00 92.44 95 LEU A O 1
ATOM 785 N N . LEU A 1 96 ? 12.651 -5.866 -11.208 1.00 90.88 96 LEU A N 1
ATOM 786 C CA . LEU A 1 96 ? 14.025 -6.154 -10.817 1.00 90.88 96 LEU A CA 1
ATOM 787 C C . LEU A 1 96 ? 14.259 -7.656 -10.930 1.00 90.88 96 LEU A C 1
ATOM 789 O O . LEU A 1 96 ? 13.659 -8.429 -10.186 1.00 90.88 96 LEU A O 1
ATOM 793 N N . ASN A 1 97 ? 15.121 -8.051 -11.867 1.00 86.62 97 ASN A N 1
ATOM 794 C CA . ASN A 1 97 ? 15.401 -9.455 -12.151 1.00 86.62 97 ASN A CA 1
ATOM 795 C C . ASN A 1 97 ? 16.481 -10.045 -11.219 1.00 86.62 97 ASN A C 1
ATOM 797 O O . ASN A 1 97 ? 17.270 -9.307 -10.614 1.00 86.62 97 ASN A O 1
ATOM 801 N N . LYS A 1 98 ? 16.520 -11.378 -11.107 1.00 82.81 98 LYS A N 1
ATOM 802 C CA . L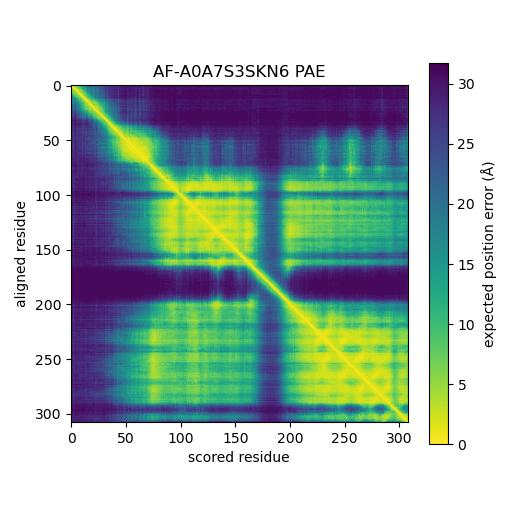YS A 1 98 ? 17.569 -12.121 -10.390 1.00 82.81 98 LYS A CA 1
ATOM 803 C C . LYS A 1 98 ? 18.930 -11.975 -11.095 1.00 82.81 98 LYS A C 1
ATOM 805 O O . LYS A 1 98 ? 19.007 -11.629 -12.268 1.00 82.81 98 LYS A O 1
ATOM 810 N N . GLY A 1 99 ? 20.025 -12.188 -10.364 1.00 69.31 99 GLY A N 1
ATOM 811 C CA . GLY A 1 99 ? 21.389 -12.205 -10.929 1.00 69.31 99 GLY A CA 1
ATOM 812 C C . GLY A 1 99 ? 22.181 -10.892 -10.841 1.00 69.31 99 GLY A C 1
ATOM 813 O O . GLY A 1 99 ? 23.408 -10.918 -10.867 1.00 69.31 99 GLY A O 1
ATOM 814 N N . SER A 1 100 ? 21.535 -9.742 -10.624 1.00 63.19 100 SER A N 1
ATOM 815 C CA . SER A 1 100 ? 22.242 -8.489 -10.311 1.00 63.19 100 SER A CA 1
ATOM 816 C C . SER A 1 100 ? 22.362 -8.275 -8.796 1.00 63.19 100 SER A C 1
ATOM 818 O O . SER A 1 100 ? 21.358 -8.257 -8.092 1.00 63.19 100 SER A O 1
ATOM 820 N N . ARG A 1 101 ? 23.587 -8.047 -8.291 1.00 64.75 101 ARG A N 1
ATOM 821 C CA . ARG A 1 101 ? 23.878 -7.589 -6.908 1.00 64.75 101 ARG A CA 1
ATOM 822 C C . ARG A 1 101 ? 23.250 -8.444 -5.786 1.00 64.75 101 ARG A C 1
ATOM 824 O O . ARG A 1 101 ? 22.608 -7.898 -4.896 1.00 64.75 101 ARG A O 1
ATOM 831 N N . GLU A 1 102 ? 23.452 -9.763 -5.828 1.00 72.19 102 GLU A N 1
ATOM 832 C CA . GLU A 1 102 ? 23.018 -10.720 -4.781 1.00 72.19 102 GLU A CA 1
ATOM 833 C C . GLU A 1 102 ? 21.491 -10.911 -4.647 1.00 72.19 102 GLU A C 1
ATOM 835 O O . GLU A 1 102 ? 21.001 -11.483 -3.673 1.00 72.19 102 GLU A O 1
ATOM 840 N N . MET A 1 103 ? 20.714 -10.471 -5.638 1.00 76.69 103 MET A N 1
ATOM 841 C CA . MET A 1 103 ? 19.272 -10.713 -5.678 1.00 76.69 103 MET A CA 1
ATOM 842 C C . MET A 1 103 ? 18.953 -12.181 -5.975 1.00 76.69 103 MET A C 1
ATOM 844 O O . MET A 1 103 ? 19.269 -12.679 -7.056 1.00 76.69 103 MET A O 1
ATOM 848 N N . GLN A 1 104 ? 18.278 -12.843 -5.032 1.00 79.94 104 GLN A N 1
ATOM 849 C CA . GLN A 1 104 ? 17.883 -14.251 -5.162 1.00 79.94 104 GLN A CA 1
ATOM 850 C C . GLN A 1 104 ? 16.611 -14.456 -5.993 1.00 79.94 104 GLN A C 1
ATOM 852 O O . GLN A 1 104 ? 16.514 -15.447 -6.708 1.00 79.94 104 GLN A O 1
ATOM 857 N N . TYR A 1 105 ? 15.655 -13.524 -5.923 1.00 85.44 105 TYR A N 1
ATOM 858 C CA . TYR A 1 105 ? 14.340 -13.671 -6.553 1.00 85.44 105 TYR A CA 1
ATOM 859 C C . TYR A 1 105 ? 13.925 -12.385 -7.275 1.00 85.44 105 TYR A C 1
ATOM 861 O O . TYR A 1 105 ? 14.197 -11.293 -6.752 1.00 85.44 105 TYR A O 1
ATOM 869 N N . PRO A 1 106 ? 13.259 -12.495 -8.438 1.00 89.69 106 PRO A N 1
ATOM 870 C CA . PRO A 1 106 ? 12.691 -11.345 -9.122 1.00 89.69 106 PRO A CA 1
ATOM 871 C C . PRO A 1 106 ? 11.517 -10.757 -8.329 1.00 89.69 106 PRO A C 1
ATOM 873 O O . PRO A 1 106 ? 10.836 -11.452 -7.574 1.00 89.69 106 PRO A O 1
ATOM 876 N N . PHE A 1 107 ? 11.279 -9.455 -8.480 1.00 92.06 107 PHE A N 1
ATOM 877 C CA . PHE A 1 107 ? 10.098 -8.798 -7.919 1.00 92.06 107 PHE A CA 1
ATOM 878 C C . PHE A 1 107 ? 9.732 -7.531 -8.692 1.00 92.06 107 PHE A C 1
ATOM 880 O O . PHE A 1 107 ? 10.565 -6.931 -9.376 1.00 92.06 107 PHE A O 1
ATOM 887 N N . PHE A 1 108 ? 8.491 -7.083 -8.524 1.00 94.25 108 PHE A N 1
ATOM 888 C CA . PHE A 1 108 ? 7.976 -5.874 -9.155 1.00 94.25 108 PHE A CA 1
ATOM 889 C C . PHE A 1 108 ? 7.935 -4.692 -8.190 1.00 94.25 108 PHE A C 1
ATOM 891 O O . PHE A 1 108 ? 7.703 -4.848 -6.990 1.00 94.25 108 PHE A O 1
ATOM 898 N N . ILE A 1 109 ? 8.120 -3.488 -8.725 1.00 94.25 109 ILE A N 1
ATOM 899 C CA . ILE A 1 109 ? 7.946 -2.223 -8.014 1.00 94.25 109 ILE A CA 1
ATOM 900 C C . ILE A 1 109 ? 6.883 -1.395 -8.729 1.00 94.25 109 ILE A C 1
ATOM 902 O O . ILE A 1 109 ? 7.025 -1.062 -9.905 1.00 94.25 109 ILE A O 1
ATOM 906 N N . GLU A 1 110 ? 5.848 -1.010 -7.989 1.00 94.19 110 GLU A N 1
ATOM 907 C CA . GLU A 1 110 ? 4.827 -0.072 -8.447 1.00 94.19 110 GLU A CA 1
ATOM 908 C C . GLU A 1 110 ? 5.352 1.371 -8.365 1.00 94.19 110 GLU A C 1
ATOM 910 O O . GLU A 1 110 ? 5.552 1.869 -7.251 1.00 94.19 110 GLU A O 1
ATOM 915 N N . PRO A 1 111 ? 5.554 2.081 -9.490 1.00 90.06 111 PRO A N 1
ATOM 916 C CA . PRO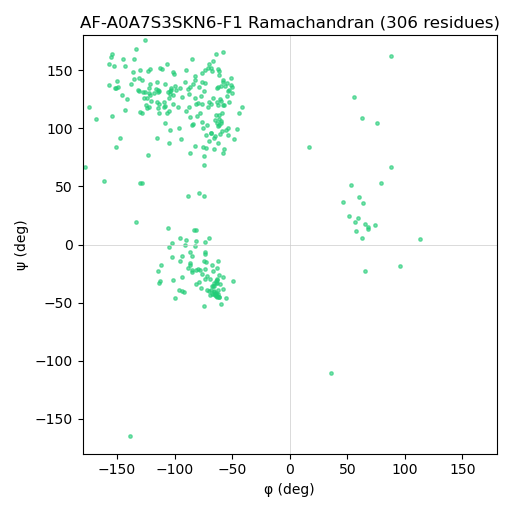 A 1 111 ? 6.166 3.409 -9.492 1.00 90.06 111 PRO A CA 1
ATOM 917 C C . PRO A 1 111 ? 5.329 4.463 -8.763 1.00 90.06 111 PRO A C 1
ATOM 919 O O . PRO A 1 111 ? 5.888 5.352 -8.124 1.00 90.06 111 PRO A O 1
ATOM 922 N N . THR A 1 112 ? 3.996 4.364 -8.802 1.00 85.62 112 THR A N 1
ATOM 923 C CA . THR A 1 112 ? 3.118 5.369 -8.176 1.00 85.62 112 THR A CA 1
ATOM 924 C C . THR A 1 112 ? 3.105 5.279 -6.650 1.00 85.62 112 THR A C 1
ATOM 926 O O . THR A 1 112 ? 2.919 6.281 -5.954 1.00 85.62 112 THR A O 1
ATOM 929 N N . THR A 1 113 ? 3.319 4.081 -6.099 1.00 83.19 113 THR A N 1
ATOM 930 C CA . THR A 1 113 ? 3.239 3.833 -4.651 1.00 83.19 113 THR A CA 1
ATOM 931 C C . THR A 1 113 ? 4.581 3.501 -4.009 1.00 83.19 113 THR A C 1
ATOM 933 O O . THR A 1 113 ? 4.692 3.600 -2.784 1.00 83.19 113 THR A O 1
ATOM 936 N N . GLY A 1 114 ? 5.581 3.117 -4.805 1.00 85.88 114 GLY A N 1
ATOM 937 C CA . GLY A 1 114 ? 6.856 2.562 -4.353 1.00 85.88 114 GLY A CA 1
ATOM 938 C C . GLY A 1 114 ? 6.731 1.176 -3.715 1.00 85.88 114 GLY A C 1
ATOM 939 O O . GLY A 1 114 ? 7.650 0.739 -3.025 1.00 85.88 114 GLY A O 1
ATOM 940 N N . ARG A 1 115 ? 5.586 0.495 -3.864 1.00 86.69 115 ARG A N 1
ATOM 941 C CA . ARG A 1 115 ? 5.360 -0.822 -3.258 1.00 86.69 115 ARG A CA 1
ATOM 942 C C . ARG A 1 115 ? 6.088 -1.904 -4.034 1.00 86.69 115 ARG A C 1
ATOM 944 O O . ARG A 1 115 ? 6.065 -1.911 -5.260 1.00 86.69 115 ARG A O 1
ATOM 951 N N . ARG A 1 116 ? 6.661 -2.840 -3.284 1.00 92.06 116 ARG A N 1
ATOM 952 C CA . ARG A 1 116 ? 7.201 -4.090 -3.804 1.00 92.06 116 ARG A CA 1
ATOM 953 C C . ARG A 1 116 ? 6.099 -5.147 -3.836 1.00 92.06 116 ARG A C 1
ATOM 955 O O . ARG A 1 116 ? 5.409 -5.318 -2.832 1.00 92.06 116 ARG A O 1
ATOM 962 N N . TYR A 1 117 ? 6.000 -5.856 -4.950 1.00 93.56 117 TYR A N 1
ATOM 963 C CA . TYR A 1 117 ? 5.169 -7.040 -5.122 1.00 93.56 117 TYR A CA 1
ATOM 964 C C . TYR A 1 117 ? 6.051 -8.217 -5.520 1.00 93.56 117 TYR A C 1
ATOM 966 O O . TYR A 1 117 ? 6.979 -8.062 -6.314 1.00 93.56 117 TYR A O 1
ATOM 974 N N . GLU A 1 118 ? 5.784 -9.377 -4.937 1.00 92.31 118 GLU A N 1
ATOM 975 C CA . GLU A 1 118 ? 6.328 -10.645 -5.425 1.00 92.31 118 GLU A CA 1
ATOM 976 C C . GLU A 1 118 ? 5.647 -10.990 -6.753 1.00 92.31 118 GLU A C 1
ATOM 978 O O . GLU A 1 118 ? 4.549 -10.494 -7.010 1.00 92.31 118 GLU A O 1
ATOM 983 N N . VAL A 1 119 ? 6.299 -11.786 -7.602 1.00 89.50 119 VAL A N 1
ATOM 984 C CA . VAL A 1 119 ? 5.769 -12.113 -8.938 1.00 89.50 119 VAL A CA 1
ATOM 985 C C . VAL A 1 119 ? 4.404 -12.803 -8.810 1.00 89.50 119 VAL A C 1
ATOM 987 O O . VAL A 1 119 ? 3.414 -12.286 -9.327 1.00 89.50 119 VAL A O 1
ATOM 990 N N . ASP A 1 120 ? 4.340 -13.839 -7.973 1.00 89.44 120 ASP A N 1
ATOM 991 C CA . ASP A 1 120 ? 3.155 -14.662 -7.683 1.00 89.44 120 ASP A CA 1
ATOM 992 C C . ASP A 1 120 ? 2.037 -13.907 -6.937 1.00 89.44 120 ASP A C 1
ATOM 994 O O . ASP A 1 120 ? 0.897 -14.355 -6.856 1.00 89.44 120 ASP A O 1
ATOM 998 N N . ASN A 1 121 ? 2.356 -12.761 -6.329 1.00 90.50 121 ASN A N 1
ATOM 999 C CA . ASN A 1 121 ? 1.419 -11.970 -5.529 1.00 90.50 121 ASN A CA 1
ATOM 1000 C C . ASN A 1 121 ? 1.439 -10.507 -5.971 1.00 90.50 121 ASN A C 1
ATOM 1002 O O . ASN A 1 121 ? 1.652 -9.577 -5.178 1.00 90.50 121 ASN A O 1
ATOM 1006 N N . SER A 1 122 ? 1.253 -10.318 -7.273 1.00 91.88 122 SER A N 1
ATOM 1007 C CA . SER A 1 122 ? 1.191 -9.011 -7.906 1.00 91.88 122 SER A CA 1
ATOM 1008 C C . SER A 1 122 ? -0.222 -8.698 -8.412 1.00 91.88 122 SER A C 1
ATOM 1010 O O . SER A 1 122 ? -0.990 -9.599 -8.735 1.00 91.88 122 SER A O 1
ATOM 1012 N N . PRO A 1 123 ? -0.614 -7.414 -8.467 1.00 90.12 123 PRO A N 1
ATOM 1013 C CA . PRO A 1 123 ? -1.930 -7.008 -8.962 1.00 90.12 123 PRO A CA 1
ATOM 1014 C C . PRO A 1 123 ? -1.999 -6.940 -10.501 1.00 90.12 123 PRO A C 1
ATOM 1016 O O . PRO A 1 123 ? -2.923 -6.329 -11.038 1.00 90.12 123 PRO A O 1
ATOM 1019 N N . TYR A 1 124 ? -0.998 -7.472 -11.206 1.00 91.25 124 TYR A N 1
ATOM 1020 C CA . TYR A 1 124 ? -0.848 -7.348 -12.654 1.00 91.25 124 TYR A CA 1
ATOM 1021 C C . TYR A 1 124 ? -1.320 -8.624 -13.355 1.00 91.25 124 TYR A C 1
ATOM 1023 O O . TYR A 1 124 ? -1.190 -9.712 -12.808 1.00 91.25 124 TYR A O 1
ATOM 1031 N N . TYR A 1 125 ? -1.878 -8.481 -14.560 1.00 89.88 125 TYR A N 1
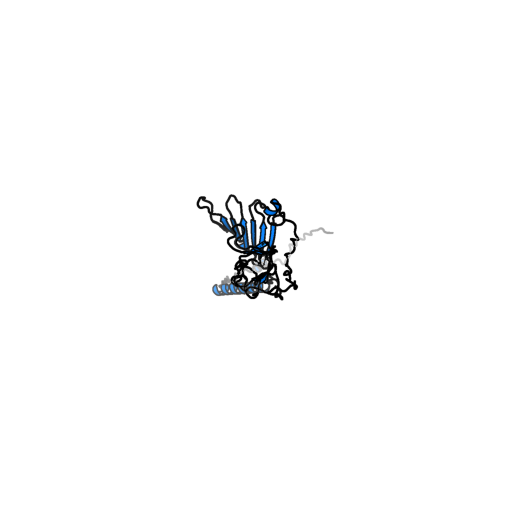ATOM 1032 C CA . TYR A 1 125 ? -2.552 -9.586 -15.255 1.00 89.88 125 TYR A CA 1
ATOM 1033 C C . TYR A 1 125 ? -1.697 -10.264 -16.320 1.00 89.88 125 TYR A C 1
ATOM 1035 O O . TYR A 1 125 ? -1.652 -11.484 -16.377 1.00 89.88 125 TYR A O 1
ATOM 1043 N N . SER A 1 126 ? -1.035 -9.476 -17.161 1.00 90.62 126 SER A N 1
ATOM 1044 C CA . SER A 1 126 ? -0.251 -9.967 -18.291 1.00 90.62 126 SER A CA 1
ATOM 1045 C C . SER A 1 126 ? 0.861 -8.977 -18.610 1.00 90.62 126 SER A C 1
ATOM 1047 O O . SER A 1 126 ? 0.708 -7.770 -18.386 1.00 90.62 126 SER A O 1
ATOM 1049 N N . ILE A 1 127 ? 1.953 -9.461 -19.193 1.00 92.06 127 ILE A N 1
ATOM 1050 C CA . ILE A 1 127 ? 3.044 -8.608 -19.667 1.00 92.06 127 ILE A CA 1
ATOM 1051 C C . ILE A 1 127 ? 2.970 -8.515 -21.189 1.00 92.06 127 ILE A C 1
ATOM 1053 O O . ILE A 1 127 ? 2.941 -9.536 -21.861 1.00 92.06 127 ILE A O 1
ATOM 1057 N N . GLN A 1 128 ? 2.940 -7.301 -21.740 1.00 91.44 128 GLN A N 1
ATOM 1058 C CA . GLN A 1 128 ? 2.973 -7.104 -23.198 1.00 91.44 128 GLN A CA 1
ATOM 1059 C C . GLN A 1 128 ? 4.397 -6.932 -23.727 1.00 91.44 128 GLN A C 1
ATOM 1061 O O . GLN A 1 128 ? 4.743 -7.452 -24.781 1.00 91.44 128 GLN A O 1
ATOM 1066 N N . ALA A 1 129 ? 5.221 -6.181 -23.001 1.00 92.06 129 ALA A N 1
ATOM 1067 C CA . ALA A 1 129 ? 6.600 -5.914 -23.369 1.00 92.06 129 ALA A CA 1
ATOM 1068 C C . ALA A 1 129 ? 7.416 -5.535 -22.131 1.00 92.06 129 ALA A C 1
ATOM 1070 O O . ALA A 1 129 ? 6.877 -5.015 -21.149 1.00 92.06 129 ALA A O 1
ATOM 1071 N N . ILE A 1 130 ? 8.723 -5.763 -22.201 1.00 92.12 130 ILE A N 1
ATOM 1072 C CA . ILE A 1 130 ? 9.707 -5.376 -21.188 1.00 92.12 130 ILE A CA 1
ATOM 1073 C C . ILE A 1 130 ? 10.856 -4.679 -21.901 1.00 92.12 130 ILE A C 1
ATOM 1075 O O . ILE A 1 130 ? 11.247 -5.067 -22.992 1.00 92.12 130 ILE A O 1
ATOM 1079 N N . PHE A 1 131 ? 11.431 -3.649 -21.291 1.00 90.62 131 PHE A N 1
ATOM 1080 C CA . PHE A 1 131 ? 12.565 -2.953 -21.884 1.00 90.62 131 PHE A CA 1
ATOM 1081 C C . PHE A 1 131 ? 13.571 -2.511 -20.833 1.00 90.62 131 PHE A C 1
ATOM 1083 O O . PHE A 1 131 ? 13.240 -2.278 -19.667 1.00 90.62 131 PHE A O 1
ATOM 1090 N N . ASN A 1 132 ? 14.819 -2.375 -21.261 1.00 88.56 132 ASN A N 1
ATOM 1091 C CA . ASN A 1 132 ? 15.886 -1.776 -20.477 1.00 88.56 132 ASN A CA 1
ATOM 1092 C C . ASN A 1 132 ? 16.753 -0.874 -21.376 1.00 88.56 132 ASN A C 1
ATOM 1094 O O . ASN A 1 132 ? 16.352 -0.490 -22.465 1.00 88.56 132 ASN A O 1
ATOM 1098 N N . HIS A 1 133 ? 17.938 -0.487 -20.910 1.00 86.00 133 HIS A N 1
ATOM 1099 C CA . HIS A 1 133 ? 18.850 0.376 -21.669 1.00 86.00 133 HIS A CA 1
ATOM 1100 C C . HIS A 1 133 ? 19.558 -0.321 -22.848 1.00 86.00 133 HIS A C 1
ATOM 1102 O O . HIS A 1 133 ? 20.285 0.344 -23.576 1.00 86.00 133 HIS A O 1
ATOM 1108 N N . GLN A 1 134 ? 19.400 -1.638 -22.999 1.00 83.88 134 GLN A N 1
ATOM 1109 C CA . GLN A 1 134 ? 20.079 -2.463 -24.001 1.00 83.88 134 GLN A CA 1
ATOM 1110 C C . GLN A 1 134 ? 19.118 -3.038 -25.037 1.00 83.88 134 GLN A C 1
ATOM 1112 O O . GLN A 1 134 ? 19.530 -3.247 -26.171 1.00 83.88 134 GLN A O 1
ATOM 1117 N N . ASN A 1 135 ? 17.878 -3.342 -24.651 1.00 87.25 135 ASN A N 1
ATOM 1118 C CA . ASN A 1 135 ? 16.930 -4.015 -25.525 1.00 87.25 135 ASN A CA 1
ATOM 1119 C C . ASN A 1 135 ? 15.472 -3.721 -25.150 1.00 87.25 135 ASN A C 1
ATOM 1121 O O . ASN A 1 135 ? 15.161 -3.268 -24.041 1.00 87.25 135 ASN A O 1
ATOM 1125 N N . PHE A 1 136 ? 14.589 -4.029 -26.091 1.00 89.62 136 PHE A N 1
ATOM 1126 C CA . PHE A 1 136 ? 13.145 -4.047 -25.959 1.00 89.62 136 PHE A CA 1
ATOM 1127 C C . PHE A 1 136 ? 12.658 -5.447 -26.351 1.00 89.62 136 PHE A C 1
ATOM 1129 O O . PHE A 1 136 ? 12.865 -5.874 -27.485 1.00 89.62 136 PHE A O 1
ATOM 1136 N N . TRP A 1 137 ? 12.041 -6.155 -25.409 1.00 89.62 137 TRP A N 1
ATOM 1137 C CA . TRP A 1 137 ? 11.478 -7.487 -25.595 1.00 89.62 137 TRP A CA 1
ATOM 1138 C C . TRP A 1 137 ? 9.958 -7.411 -25.702 1.00 89.62 137 TRP A C 1
ATOM 1140 O O . TRP A 1 137 ? 9.296 -6.820 -24.842 1.00 89.62 137 TRP A O 1
ATOM 1150 N N . VAL A 1 138 ? 9.407 -8.029 -26.741 1.00 91.12 138 VAL A N 1
ATOM 1151 C CA . VAL A 1 138 ? 7.963 -8.176 -26.955 1.00 91.12 138 VAL A CA 1
ATOM 1152 C C . VAL A 1 138 ? 7.542 -9.564 -26.492 1.00 91.12 138 VAL A C 1
ATOM 1154 O O . VAL A 1 138 ? 8.200 -10.543 -26.833 1.00 91.12 138 VAL A O 1
ATOM 1157 N N . ASN A 1 139 ? 6.456 -9.647 -25.722 1.00 90.75 139 ASN A N 1
ATOM 1158 C CA . ASN A 1 139 ? 5.857 -10.931 -25.372 1.00 90.75 139 ASN A CA 1
ATOM 1159 C C . ASN A 1 139 ? 5.006 -11.432 -26.548 1.00 90.75 139 ASN A C 1
ATOM 1161 O O . ASN A 1 139 ? 4.064 -10.751 -26.966 1.00 90.75 139 ASN A O 1
ATOM 1165 N N . LEU A 1 140 ? 5.325 -12.621 -27.058 1.00 89.00 140 LEU A N 1
ATOM 1166 C CA . LEU A 1 140 ? 4.595 -13.263 -28.153 1.00 89.00 140 LEU A CA 1
ATOM 1167 C C . LEU A 1 140 ? 3.297 -13.944 -27.690 1.00 89.00 140 LEU A C 1
ATOM 1169 O O . LEU A 1 140 ? 2.383 -14.124 -28.496 1.00 89.00 140 LEU A O 1
ATOM 1173 N N . ASP A 1 141 ? 3.176 -14.263 -26.398 1.00 86.31 141 ASP A N 1
ATOM 1174 C CA . ASP A 1 141 ? 1.973 -14.831 -25.783 1.00 86.31 141 ASP A CA 1
ATOM 1175 C C . ASP A 1 141 ? 1.473 -13.958 -24.611 1.00 86.31 141 ASP A C 1
ATOM 1177 O O . ASP A 1 141 ? 1.656 -14.282 -23.432 1.00 86.31 141 ASP A O 1
ATOM 1181 N N . PRO A 1 142 ? 0.802 -12.826 -24.903 1.00 82.75 142 PRO A N 1
ATOM 1182 C CA . PRO A 1 142 ? 0.300 -11.908 -23.881 1.00 82.75 142 PRO A CA 1
ATOM 1183 C C . PRO A 1 142 ? -0.926 -12.447 -23.127 1.00 82.75 142 PRO A C 1
ATOM 1185 O O . PRO A 1 142 ? -1.497 -11.723 -22.312 1.00 82.75 142 PRO A O 1
ATOM 1188 N N . THR A 1 143 ? -1.382 -13.671 -23.418 1.00 85.12 143 THR A N 1
ATOM 1189 C CA . THR A 1 143 ? -2.559 -14.260 -22.763 1.00 85.12 143 THR A CA 1
ATOM 1190 C C . THR A 1 143 ? -2.231 -14.967 -21.454 1.00 85.12 143 THR A C 1
ATOM 1192 O O . THR A 1 143 ? -3.138 -15.175 -20.646 1.00 85.12 143 THR A O 1
ATOM 1195 N N . ARG A 1 144 ? -0.953 -15.291 -21.227 1.00 85.69 144 ARG A N 1
ATOM 1196 C CA . ARG A 1 144 ? -0.486 -15.941 -20.000 1.00 85.69 144 ARG A CA 1
ATOM 1197 C C . ARG A 1 144 ? -0.467 -15.001 -18.807 1.00 85.69 144 ARG A C 1
ATOM 1199 O O . ARG A 1 144 ? -0.254 -13.790 -18.937 1.00 85.69 144 ARG A O 1
ATOM 1206 N N . GLU A 1 145 ? -0.672 -15.600 -17.641 1.00 87.75 145 GLU A N 1
ATOM 1207 C CA . GLU A 1 145 ? -0.580 -14.904 -16.365 1.00 87.75 145 GLU A CA 1
ATOM 1208 C C . GLU A 1 145 ? 0.882 -14.561 -16.041 1.00 87.75 145 GLU A C 1
ATOM 1210 O O . GLU A 1 145 ? 1.824 -15.194 -16.515 1.00 87.75 145 GLU A O 1
ATOM 1215 N N . VAL A 1 146 ? 1.083 -13.491 -15.271 1.00 88.44 146 VAL A N 1
ATOM 1216 C CA . VAL A 1 146 ? 2.414 -12.907 -15.019 1.00 88.44 146 VAL A CA 1
ATOM 1217 C C . VAL A 1 146 ? 3.361 -13.861 -14.283 1.00 88.44 146 VAL A C 1
ATOM 1219 O O . VAL A 1 146 ? 4.575 -13.760 -14.444 1.00 88.44 146 VAL A O 1
ATOM 1222 N N . ASP A 1 147 ? 2.818 -14.745 -13.459 1.00 85.69 147 ASP A N 1
ATOM 1223 C CA . ASP A 1 147 ? 3.532 -15.740 -12.659 1.00 85.69 147 ASP A CA 1
ATOM 1224 C C . ASP A 1 147 ? 3.981 -16.969 -13.460 1.00 85.69 147 ASP A C 1
ATOM 1226 O O . ASP A 1 147 ? 4.942 -17.632 -13.073 1.00 85.69 147 ASP A O 1
ATOM 1230 N N . GLU A 1 148 ? 3.345 -17.242 -14.599 1.00 86.38 148 GLU A N 1
ATOM 1231 C CA . GLU A 1 148 ? 3.713 -18.339 -15.500 1.00 86.38 148 GLU A CA 1
ATOM 1232 C C . GLU A 1 148 ? 4.775 -17.943 -16.536 1.00 86.38 148 GLU A C 1
ATOM 1234 O O . GLU A 1 148 ? 5.430 -18.809 -17.118 1.00 86.38 148 GLU A O 1
ATOM 1239 N N . VAL A 1 149 ? 4.942 -16.642 -16.790 1.00 86.19 149 VAL A N 1
ATOM 1240 C CA . VAL A 1 149 ? 5.866 -16.132 -17.810 1.00 86.19 149 VAL A CA 1
ATOM 1241 C C . VAL A 1 149 ? 7.315 -16.248 -17.340 1.00 86.19 149 VAL A C 1
ATOM 1243 O O . VAL A 1 149 ? 7.676 -15.806 -16.245 1.00 86.19 149 VAL A O 1
ATOM 1246 N N . ASN A 1 150 ? 8.186 -16.779 -18.203 1.00 84.31 150 ASN A N 1
ATOM 1247 C CA . ASN A 1 150 ? 9.613 -16.825 -17.913 1.00 84.31 150 ASN A CA 1
ATOM 1248 C C . ASN A 1 150 ? 10.222 -15.411 -17.955 1.00 84.31 150 ASN A C 1
ATOM 1250 O O . ASN A 1 150 ? 10.147 -14.718 -18.966 1.00 84.31 150 ASN A O 1
ATOM 1254 N N . LEU A 1 151 ? 10.853 -14.978 -16.861 1.00 86.12 151 LEU A N 1
ATOM 1255 C CA . LEU A 1 151 ? 11.508 -13.666 -16.756 1.00 86.12 151 LEU A CA 1
ATOM 1256 C C . LEU A 1 151 ? 13.019 -13.715 -17.060 1.00 86.12 151 LEU A C 1
ATOM 1258 O O . LEU A 1 151 ? 13.712 -12.709 -16.894 1.00 86.12 151 LEU A O 1
ATOM 1262 N N . ASP A 1 152 ? 13.546 -14.863 -17.492 1.00 81.75 152 ASP A N 1
ATOM 1263 C CA . ASP A 1 152 ? 14.942 -15.029 -17.902 1.00 81.75 152 ASP A CA 1
ATOM 1264 C C . ASP A 1 152 ? 15.107 -14.860 -19.419 1.00 81.75 152 ASP A C 1
ATOM 1266 O O . ASP A 1 152 ? 15.050 -15.811 -20.188 1.00 81.75 152 ASP A O 1
ATOM 1270 N N . PHE A 1 153 ? 15.374 -13.624 -19.848 1.00 77.69 153 PHE A N 1
ATOM 1271 C CA . PHE A 1 153 ? 15.448 -13.259 -21.273 1.00 77.69 153 PHE A CA 1
ATOM 1272 C C . PHE A 1 153 ? 16.696 -13.765 -22.019 1.00 77.69 153 PHE A C 1
ATOM 1274 O O . PHE A 1 153 ? 16.745 -13.686 -23.241 1.00 77.69 153 PHE A O 1
ATOM 1281 N N . HIS A 1 154 ? 17.741 -14.202 -21.307 1.00 67.56 154 HIS A N 1
ATOM 1282 C CA . HIS A 1 154 ? 18.995 -14.666 -21.925 1.00 67.56 154 HIS A CA 1
ATOM 1283 C C . HIS A 1 154 ? 18.957 -16.141 -22.336 1.00 67.56 154 HIS A C 1
ATOM 1285 O O . HIS A 1 154 ? 19.709 -16.541 -23.218 1.00 67.56 154 HIS A O 1
ATOM 1291 N N . GLU A 1 155 ? 18.094 -16.931 -21.702 1.00 64.69 155 GLU A N 1
ATOM 1292 C CA . GLU A 1 155 ? 17.917 -18.362 -21.949 1.00 64.69 155 GLU A CA 1
ATOM 1293 C C . GLU A 1 155 ? 16.428 -18.622 -22.189 1.00 64.69 155 GLU A C 1
ATOM 1295 O O . GLU A 1 155 ? 15.797 -19.430 -21.505 1.00 64.69 155 GLU A O 1
ATOM 1300 N N . ASP A 1 156 ? 15.832 -17.879 -23.125 1.00 67.75 156 ASP A N 1
ATOM 1301 C CA . ASP A 1 156 ? 14.443 -18.113 -23.503 1.00 67.75 156 ASP A CA 1
ATOM 1302 C C . ASP A 1 156 ? 14.333 -19.399 -24.332 1.00 67.75 156 ASP A C 1
ATOM 1304 O O . ASP A 1 156 ? 14.337 -19.398 -25.560 1.00 67.75 156 ASP A O 1
ATOM 1308 N N . VAL A 1 157 ? 14.263 -20.526 -23.627 1.00 63.00 157 VAL A N 1
ATOM 1309 C CA . VAL A 1 157 ? 14.085 -21.863 -24.208 1.00 63.00 157 VAL A CA 1
ATOM 1310 C C . VAL A 1 157 ? 12.705 -22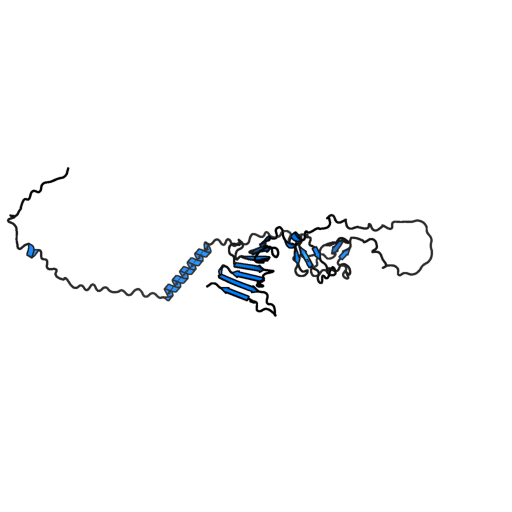.009 -24.863 1.00 63.00 157 VAL A C 1
ATOM 1312 O O . VAL A 1 157 ? 12.519 -22.858 -25.735 1.00 63.00 157 VAL A O 1
ATOM 1315 N N . ASN A 1 158 ? 11.735 -21.191 -24.455 1.00 68.75 158 ASN A N 1
ATOM 1316 C CA . ASN A 1 158 ? 10.339 -21.342 -24.838 1.00 68.75 158 ASN A CA 1
ATOM 1317 C C . ASN A 1 158 ? 9.954 -20.479 -26.049 1.00 68.75 158 ASN A C 1
ATOM 1319 O O . ASN A 1 158 ? 8.895 -20.716 -26.633 1.00 68.75 158 ASN A O 1
ATOM 1323 N N . GLY A 1 159 ? 10.795 -19.512 -26.432 1.00 76.50 159 GLY A N 1
ATOM 1324 C CA . GLY A 1 159 ? 10.506 -18.564 -27.510 1.00 76.50 159 GLY A CA 1
ATOM 1325 C C . GLY A 1 159 ? 9.309 -17.667 -27.186 1.00 76.50 159 GLY A C 1
ATOM 1326 O O . GLY A 1 159 ? 8.495 -17.380 -28.059 1.00 76.50 159 GLY A O 1
ATOM 1327 N N . GLU A 1 160 ? 9.160 -17.289 -25.918 1.00 82.56 160 GLU A N 1
ATOM 1328 C CA . GLU A 1 160 ? 8.084 -16.419 -25.429 1.00 82.56 160 GLU A CA 1
ATOM 1329 C C . GLU A 1 160 ? 8.390 -14.934 -25.676 1.00 82.56 160 GLU A C 1
ATOM 1331 O O . GLU A 1 160 ? 7.474 -14.111 -25.756 1.00 82.56 160 GLU A O 1
ATOM 1336 N N . TRP A 1 161 ? 9.669 -14.593 -25.842 1.00 88.38 161 TRP A N 1
ATOM 1337 C CA . TRP A 1 161 ? 10.169 -13.236 -25.986 1.00 88.38 161 TRP A CA 1
ATOM 1338 C C . TRP A 1 161 ? 10.911 -13.032 -27.301 1.00 88.38 161 TRP A C 1
ATOM 1340 O O . TRP A 1 161 ? 11.880 -13.719 -27.613 1.00 88.38 161 TRP A O 1
ATOM 1350 N N .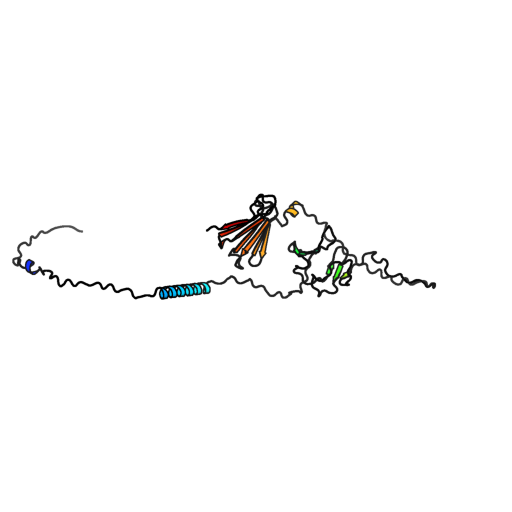 GLU A 1 162 ? 10.526 -11.989 -28.030 1.00 86.69 162 GLU A N 1
ATOM 1351 C CA . GLU A 1 162 ? 11.248 -11.535 -29.218 1.00 86.69 162 GLU A CA 1
ATOM 1352 C C . GLU A 1 162 ? 12.010 -10.245 -28.910 1.00 86.69 162 GLU A C 1
ATOM 1354 O O . GLU A 1 162 ? 11.456 -9.306 -28.329 1.00 86.69 162 GLU A O 1
ATOM 1359 N N . TYR A 1 163 ? 13.292 -10.187 -29.278 1.00 85.44 163 TYR A N 1
ATOM 1360 C CA . TYR A 1 163 ? 14.087 -8.969 -29.160 1.00 85.44 163 TYR A CA 1
ATOM 1361 C C . TYR A 1 163 ? 13.882 -8.061 -30.371 1.00 85.44 163 TYR A C 1
ATOM 1363 O O . TYR A 1 163 ? 13.887 -8.512 -31.510 1.00 85.44 163 TYR A O 1
ATOM 1371 N N . VAL A 1 164 ? 13.759 -6.760 -30.123 1.00 84.12 164 VAL A N 1
ATOM 1372 C CA . VAL A 1 164 ? 13.576 -5.764 -31.189 1.00 84.12 164 VAL A CA 1
ATOM 1373 C C . VAL A 1 164 ? 14.879 -5.027 -31.505 1.00 84.12 164 VAL A C 1
ATOM 1375 O O . VAL A 1 164 ? 15.099 -4.622 -32.643 1.00 84.12 164 VAL A O 1
ATOM 1378 N N . MET A 1 165 ? 15.758 -4.849 -30.515 1.00 79.75 165 MET A N 1
ATOM 1379 C CA . MET A 1 165 ? 17.005 -4.098 -30.683 1.00 79.75 165 MET A CA 1
ATOM 1380 C C . MET A 1 165 ? 18.150 -5.072 -30.962 1.00 79.75 165 MET A C 1
ATOM 1382 O O . MET A 1 165 ? 18.468 -5.927 -30.131 1.00 79.75 165 MET A O 1
ATOM 1386 N N . ILE A 1 166 ? 18.779 -4.946 -32.129 1.00 70.81 166 ILE A N 1
ATOM 1387 C CA . ILE A 1 166 ? 19.921 -5.772 -32.533 1.00 70.81 166 ILE A CA 1
ATOM 1388 C C . ILE A 1 166 ? 21.187 -5.089 -32.017 1.00 70.81 166 ILE A C 1
ATOM 1390 O O . ILE A 1 166 ? 21.491 -3.964 -32.401 1.00 70.81 166 ILE A O 1
ATOM 1394 N N . GLN A 1 167 ? 21.943 -5.747 -31.136 1.00 61.22 167 GLN A N 1
ATOM 1395 C CA . GLN A 1 167 ? 23.209 -5.180 -30.672 1.00 61.22 167 GLN A CA 1
ATOM 1396 C C . GLN A 1 167 ? 24.272 -5.283 -31.775 1.00 61.22 167 GLN A C 1
ATOM 1398 O O . GLN A 1 167 ? 24.397 -6.335 -32.411 1.00 61.22 167 GLN A O 1
ATOM 1403 N N . PRO A 1 168 ? 25.108 -4.248 -31.979 1.00 49.69 168 PRO A N 1
ATOM 1404 C CA . PRO A 1 168 ? 26.214 -4.341 -32.919 1.00 49.69 168 PRO A CA 1
ATOM 1405 C C . PRO A 1 168 ? 27.213 -5.391 -32.413 1.00 49.69 168 PRO A C 1
ATOM 1407 O O . PRO A 1 168 ? 27.930 -5.167 -31.437 1.00 49.69 168 PRO A O 1
ATOM 1410 N N . GLY A 1 169 ? 27.241 -6.552 -33.075 1.00 55.22 169 GLY A N 1
ATOM 1411 C CA . GLY A 1 169 ? 28.165 -7.654 -32.788 1.00 55.22 169 GLY A CA 1
ATOM 1412 C C . GLY A 1 169 ? 27.545 -8.945 -32.243 1.00 55.22 169 GLY A C 1
ATOM 1413 O O . GLY A 1 169 ? 28.306 -9.862 -31.942 1.00 55.22 169 GLY A O 1
ATOM 1414 N N . SER A 1 170 ? 26.213 -9.059 -32.134 1.00 52.19 170 SER A N 1
ATOM 1415 C CA . SER A 1 170 ? 25.550 -10.316 -31.730 1.00 52.19 170 SER A CA 1
ATOM 1416 C C . SER A 1 170 ? 25.358 -11.330 -32.866 1.00 52.19 170 SER A C 1
ATOM 1418 O O . SER A 1 170 ? 24.892 -12.434 -32.611 1.00 52.19 170 SER A O 1
ATOM 1420 N N . LYS A 1 171 ? 25.769 -11.013 -34.102 1.00 45.44 171 LYS A N 1
ATOM 1421 C CA . LYS A 1 171 ? 26.018 -12.031 -35.132 1.00 45.44 171 LYS A CA 1
ATOM 1422 C C . LYS A 1 171 ? 27.417 -12.605 -34.928 1.00 45.44 171 LYS A C 1
ATOM 1424 O O . LYS A 1 171 ? 28.383 -12.127 -35.519 1.00 45.44 171 LYS A O 1
ATOM 1429 N N . LYS A 1 172 ? 27.520 -13.600 -34.054 1.00 44.94 172 LYS A N 1
ATOM 1430 C CA . LYS A 1 172 ? 28.633 -14.544 -34.067 1.00 44.94 172 LYS A CA 1
ATOM 1431 C C . LYS A 1 172 ? 28.090 -15.964 -34.026 1.00 44.94 172 LYS A C 1
ATOM 1433 O O . LYS A 1 172 ? 27.544 -16.379 -33.013 1.00 44.94 172 LYS A O 1
ATOM 1438 N N . ASP A 1 173 ? 28.336 -16.638 -35.146 1.00 39.72 173 ASP A N 1
ATOM 1439 C CA . ASP A 1 173 ? 28.759 -18.035 -35.211 1.00 39.72 173 ASP A CA 1
ATOM 1440 C C . ASP A 1 173 ? 27.688 -19.126 -35.032 1.00 39.72 173 ASP A C 1
ATOM 1442 O O . ASP A 1 173 ? 27.910 -20.030 -34.241 1.00 39.72 173 ASP A O 1
ATOM 1446 N N . ASP A 1 174 ? 26.587 -19.107 -35.797 1.00 41.06 174 ASP A N 1
ATOM 1447 C CA . ASP A 1 174 ? 25.669 -20.270 -35.858 1.00 41.06 174 ASP A CA 1
ATOM 1448 C C . ASP A 1 174 ? 25.229 -20.694 -37.276 1.00 41.06 174 ASP A C 1
ATOM 1450 O O . ASP A 1 174 ? 24.262 -21.430 -37.429 1.00 41.06 174 ASP A O 1
ATOM 1454 N N . ASP A 1 175 ? 25.956 -20.305 -38.327 1.00 42.09 175 ASP A N 1
ATOM 1455 C CA . ASP A 1 175 ? 25.765 -20.889 -39.665 1.00 42.09 175 ASP A CA 1
ATOM 1456 C C . ASP A 1 175 ? 27.082 -20.836 -40.450 1.00 42.09 175 ASP A C 1
ATOM 1458 O O . ASP A 1 175 ? 27.330 -19.890 -41.185 1.00 42.09 175 ASP A O 1
ATOM 1462 N N . ASP A 1 176 ? 27.966 -21.818 -40.242 1.00 38.00 176 ASP A N 1
ATOM 1463 C CA . ASP A 1 176 ? 29.035 -22.170 -41.195 1.00 38.00 176 ASP A CA 1
ATOM 1464 C C . ASP A 1 176 ? 29.575 -23.590 -40.902 1.00 38.00 176 ASP A C 1
ATOM 1466 O O . ASP A 1 176 ? 30.769 -23.832 -40.729 1.00 38.00 176 ASP A O 1
ATOM 1470 N N . GLU A 1 177 ? 28.676 -24.579 -40.869 1.00 44.53 177 GLU A N 1
ATOM 1471 C CA . GLU A 1 177 ? 29.028 -25.945 -41.272 1.00 44.53 177 GLU A CA 1
ATOM 1472 C C . GLU A 1 177 ? 28.422 -26.213 -42.653 1.00 44.53 177 GLU A C 1
ATOM 1474 O O . GLU A 1 177 ? 27.323 -26.746 -42.739 1.00 44.53 177 GLU A O 1
ATOM 1479 N N . MET A 1 178 ? 29.139 -25.876 -43.734 1.00 34.31 178 MET A N 1
ATOM 1480 C CA . MET A 1 178 ? 29.182 -26.701 -44.952 1.00 34.31 178 MET A CA 1
ATOM 1481 C C . MET A 1 178 ? 30.482 -26.463 -45.729 1.00 34.31 178 MET A C 1
ATOM 1483 O O . MET A 1 178 ? 30.719 -25.420 -46.334 1.00 34.31 178 MET A O 1
ATOM 1487 N N . GLU A 1 179 ? 31.323 -27.494 -45.715 1.00 35.69 179 GLU A N 1
ATOM 1488 C CA . GLU A 1 179 ? 32.492 -27.650 -46.570 1.00 35.69 179 GLU A CA 1
ATOM 1489 C C . GLU A 1 179 ? 32.138 -27.622 -48.072 1.00 35.69 179 GLU A C 1
ATOM 1491 O O . GLU A 1 179 ? 31.202 -28.276 -48.524 1.00 35.69 179 GLU A O 1
ATOM 1496 N N . ASN A 1 180 ? 33.031 -26.985 -48.838 1.00 31.53 180 ASN A N 1
ATOM 1497 C CA . ASN A 1 180 ? 33.403 -27.277 -50.228 1.00 31.53 180 ASN A CA 1
ATOM 1498 C C . ASN A 1 180 ? 32.341 -27.164 -51.343 1.00 31.53 180 ASN A C 1
ATOM 1500 O O . ASN A 1 180 ? 31.596 -28.099 -51.630 1.00 31.53 180 ASN A O 1
ATOM 1504 N N . ASN A 1 181 ? 32.494 -26.133 -52.181 1.00 32.78 181 ASN A N 1
ATOM 1505 C CA . ASN A 1 181 ? 32.912 -26.385 -53.563 1.00 32.78 181 ASN A CA 1
ATOM 1506 C C . ASN A 1 181 ? 33.565 -25.160 -54.211 1.00 32.78 181 ASN A C 1
ATOM 1508 O O . ASN A 1 181 ? 33.124 -24.024 -54.055 1.00 32.78 181 ASN A O 1
ATOM 1512 N N . GLU A 1 182 ? 34.645 -25.448 -54.926 1.00 38.62 182 GLU A N 1
ATOM 1513 C CA . GLU A 1 182 ? 35.489 -24.518 -55.658 1.00 38.62 182 GLU A CA 1
ATOM 1514 C C . GLU A 1 182 ? 34.769 -23.891 -56.867 1.00 38.62 182 GLU A C 1
ATOM 1516 O O . GLU A 1 182 ? 33.988 -24.539 -57.559 1.00 38.62 182 GLU A O 1
ATOM 1521 N N . ASP A 1 183 ? 35.183 -22.654 -57.152 1.00 35.47 183 ASP A N 1
ATOM 1522 C CA . ASP A 1 183 ? 35.256 -22.030 -58.476 1.00 35.47 183 ASP A CA 1
ATOM 1523 C C . ASP A 1 183 ? 33.944 -21.555 -59.135 1.00 35.47 183 ASP A C 1
ATOM 1525 O O . ASP A 1 183 ? 33.194 -22.322 -59.731 1.00 35.47 183 ASP A O 1
ATOM 1529 N N . LEU A 1 184 ? 33.722 -20.233 -59.126 1.00 33.28 184 LEU A N 1
ATOM 1530 C CA . LEU A 1 184 ? 33.549 -19.453 -60.361 1.00 33.28 184 LEU A CA 1
ATOM 1531 C C . LEU A 1 184 ? 33.450 -17.954 -60.061 1.00 33.28 184 LEU A C 1
ATOM 1533 O O . LEU A 1 184 ? 32.545 -17.446 -59.403 1.00 33.28 184 LEU A O 1
ATOM 1537 N N . SER A 1 185 ? 34.420 -17.242 -60.616 1.00 42.22 185 SER A N 1
ATOM 1538 C CA . SER A 1 185 ? 34.473 -15.791 -60.704 1.00 42.22 185 SER A CA 1
ATOM 1539 C C . SER A 1 185 ? 33.283 -15.216 -61.484 1.00 42.22 185 SER A C 1
ATOM 1541 O O . SER A 1 185 ? 33.096 -15.504 -62.664 1.00 42.22 185 SER A O 1
ATOM 1543 N N . SER A 1 186 ? 32.531 -14.309 -60.860 1.00 34.00 186 SER A N 1
ATOM 1544 C CA . SER A 1 186 ? 31.780 -13.287 -61.590 1.00 34.00 186 SER A CA 1
ATOM 1545 C C . SER A 1 186 ? 31.795 -11.976 -60.817 1.00 34.00 186 SER A C 1
ATOM 1547 O O . SER A 1 186 ? 31.298 -11.860 -59.700 1.00 34.00 186 SER A O 1
ATOM 1549 N N . GLN A 1 187 ? 32.423 -10.985 -61.442 1.00 36.44 187 GLN A N 1
ATOM 1550 C CA . GLN A 1 187 ? 32.413 -9.589 -61.045 1.00 36.44 187 GLN A CA 1
ATOM 1551 C C . GLN A 1 187 ? 30.983 -9.058 -60.909 1.00 36.44 187 GLN A C 1
ATOM 1553 O O . GLN A 1 187 ? 30.163 -9.235 -61.805 1.00 36.44 187 GLN A O 1
ATOM 1558 N N . GLY A 1 188 ? 30.773 -8.265 -59.858 1.00 39.91 188 GLY A N 1
ATOM 1559 C CA . GLY A 1 188 ? 29.943 -7.069 -59.949 1.00 39.91 188 GLY A CA 1
ATOM 1560 C C . GLY A 1 188 ? 28.450 -7.247 -59.715 1.00 39.91 188 GLY A C 1
ATOM 1561 O O . GLY A 1 188 ? 27.678 -6.926 -60.603 1.00 39.91 188 GLY A O 1
ATOM 1562 N N . SER A 1 189 ? 28.076 -7.591 -58.483 1.00 33.19 189 SER A N 1
ATOM 1563 C CA . SER A 1 189 ? 26.847 -7.110 -57.842 1.00 33.19 189 SER A CA 1
ATOM 1564 C C . SER A 1 189 ? 27.119 -6.991 -56.343 1.00 33.19 189 SER A C 1
ATOM 1566 O O . SER A 1 189 ? 26.966 -7.952 -55.600 1.00 33.19 189 SER A O 1
ATOM 1568 N N . LYS A 1 190 ? 27.552 -5.812 -55.872 1.00 39.78 190 LYS A N 1
ATOM 1569 C CA . LYS A 1 190 ? 27.334 -5.428 -54.466 1.00 39.78 190 LYS A CA 1
ATOM 1570 C C . LYS A 1 190 ? 25.856 -5.054 -54.340 1.00 39.78 190 LYS A C 1
ATOM 1572 O O . LYS A 1 190 ? 25.505 -3.881 -54.264 1.00 39.78 190 LYS A O 1
ATOM 1577 N N . GLU A 1 191 ? 25.002 -6.058 -54.477 1.00 34.59 191 GLU A N 1
ATOM 1578 C CA . GLU A 1 191 ? 23.578 -5.964 -54.203 1.00 34.59 191 GLU A CA 1
ATOM 1579 C C . GLU A 1 191 ? 23.407 -6.089 -52.695 1.00 34.59 191 GLU A C 1
ATOM 1581 O O . GLU A 1 191 ? 23.704 -7.130 -52.123 1.00 34.59 191 GLU A O 1
ATOM 1586 N N . GLY A 1 192 ? 23.014 -4.969 -52.086 1.00 39.53 192 GLY A N 1
ATOM 1587 C CA . GLY A 1 192 ? 22.436 -4.831 -50.753 1.00 39.53 192 GLY A CA 1
ATOM 1588 C C . GLY A 1 192 ? 22.601 -6.008 -49.799 1.00 39.53 192 GLY A C 1
ATOM 1589 O O . GLY A 1 192 ? 21.640 -6.729 -49.547 1.00 39.53 192 GLY A O 1
ATOM 1590 N N . GLU A 1 193 ? 23.748 -6.077 -49.125 1.00 43.44 193 GLU A N 1
ATOM 1591 C CA . GLU A 1 193 ? 23.665 -6.294 -47.686 1.00 43.44 193 GLU A CA 1
ATOM 1592 C C . GLU A 1 193 ? 22.838 -5.109 -47.181 1.00 43.44 193 GLU A C 1
ATOM 1594 O O . GLU A 1 193 ? 23.330 -3.982 -47.101 1.00 43.44 193 GLU A O 1
ATOM 1599 N N . MET A 1 194 ? 21.533 -5.319 -46.977 1.00 41.94 194 MET A N 1
ATOM 1600 C CA . MET A 1 194 ? 20.816 -4.497 -46.019 1.00 41.94 194 MET A CA 1
ATOM 1601 C C . MET A 1 194 ? 21.631 -4.671 -44.744 1.00 41.94 194 MET A C 1
ATOM 1603 O O . MET A 1 194 ? 21.539 -5.716 -44.103 1.00 41.94 194 MET A O 1
ATOM 1607 N N . GLU A 1 195 ? 22.510 -3.709 -44.448 1.00 49.94 195 GLU A N 1
ATOM 1608 C CA . GLU A 1 195 ? 22.884 -3.410 -43.075 1.00 49.94 195 GLU A CA 1
ATOM 1609 C C . GLU A 1 195 ? 21.540 -3.386 -42.359 1.00 49.94 195 GLU A C 1
ATOM 1611 O O . GLU A 1 195 ? 20.761 -2.460 -42.582 1.00 49.94 195 GLU A O 1
ATOM 1616 N N . GLU A 1 196 ? 21.191 -4.491 -41.685 1.00 54.66 196 GLU A N 1
ATOM 1617 C CA . GLU A 1 196 ? 19.973 -4.595 -40.891 1.00 54.66 196 GLU A CA 1
ATOM 1618 C C . GLU A 1 196 ? 19.920 -3.296 -40.117 1.00 54.66 196 GLU A C 1
ATOM 1620 O O . GLU A 1 196 ? 20.863 -3.033 -39.370 1.00 54.66 196 GLU A O 1
ATOM 1625 N N . GLU A 1 197 ? 18.932 -2.444 -40.420 1.00 56.00 197 GLU A N 1
ATOM 1626 C CA . GLU A 1 197 ? 18.851 -1.096 -39.868 1.00 56.00 197 GLU A CA 1
ATOM 1627 C C . GLU A 1 197 ? 18.931 -1.245 -38.355 1.00 56.00 197 GLU A C 1
ATOM 1629 O O . GLU A 1 197 ? 17.979 -1.684 -37.708 1.00 56.00 197 GLU A O 1
ATOM 1634 N N . LEU A 1 198 ? 20.128 -1.000 -37.823 1.00 66.69 198 LEU A N 1
ATOM 1635 C CA . LEU A 1 198 ? 20.478 -1.413 -36.483 1.00 66.69 198 LEU A CA 1
ATOM 1636 C C . LEU A 1 198 ? 19.684 -0.503 -35.556 1.00 66.69 198 LEU A C 1
ATOM 1638 O O . LEU A 1 198 ? 19.972 0.690 -35.432 1.00 66.69 198 LEU A O 1
ATOM 1642 N N . LEU A 1 199 ? 18.603 -1.042 -35.002 1.00 74.12 199 LEU A N 1
ATOM 1643 C CA . LEU A 1 199 ? 17.706 -0.276 -34.160 1.00 74.12 199 LEU A CA 1
ATOM 1644 C C . LEU A 1 199 ? 18.386 -0.090 -32.801 1.00 74.12 199 LEU A C 1
ATOM 1646 O O . LEU A 1 199 ? 18.405 -0.997 -31.970 1.00 74.12 199 LEU A O 1
ATOM 1650 N N . ASP A 1 200 ? 18.975 1.086 -32.597 1.00 77.75 200 ASP A N 1
ATOM 1651 C CA . ASP A 1 200 ? 19.611 1.456 -31.336 1.00 77.75 200 ASP A CA 1
ATOM 1652 C C . ASP A 1 200 ? 18.584 1.968 -30.316 1.00 77.75 200 ASP A C 1
ATOM 1654 O O . ASP A 1 200 ? 17.673 2.745 -30.630 1.00 77.75 200 ASP A O 1
ATOM 1658 N N . MET A 1 201 ? 18.782 1.603 -29.044 1.00 83.31 201 MET A N 1
ATOM 1659 C CA . MET A 1 201 ? 18.006 2.177 -27.945 1.00 83.31 201 MET A CA 1
ATOM 1660 C C . MET A 1 201 ? 18.272 3.686 -27.827 1.00 83.31 201 MET A C 1
ATOM 1662 O O . MET A 1 201 ? 19.431 4.117 -27.824 1.00 83.31 201 MET A O 1
ATOM 1666 N N . PRO A 1 202 ? 17.227 4.517 -27.656 1.00 84.25 202 PRO A N 1
ATOM 1667 C CA . PRO A 1 202 ? 17.412 5.950 -27.504 1.00 84.25 202 PRO A CA 1
ATOM 1668 C C . PRO A 1 202 ? 18.256 6.265 -26.258 1.00 84.25 202 PRO A C 1
ATOM 1670 O O . PRO A 1 202 ? 18.129 5.593 -25.226 1.00 84.25 202 PRO A O 1
ATOM 1673 N N . PRO A 1 203 ? 19.093 7.319 -26.303 1.00 83.50 203 PRO A N 1
ATOM 1674 C CA . PRO A 1 203 ? 19.905 7.708 -25.161 1.00 83.50 203 PRO A CA 1
ATOM 1675 C C . PRO A 1 203 ? 19.025 8.088 -23.966 1.00 83.50 203 PRO A C 1
ATOM 1677 O O . PRO A 1 203 ? 17.925 8.626 -24.112 1.00 83.50 203 PRO A O 1
ATOM 1680 N N . SER A 1 204 ? 19.534 7.849 -22.755 1.00 83.88 204 SER A N 1
ATOM 1681 C CA . SER A 1 204 ? 18.814 8.182 -21.527 1.00 83.88 204 SER A CA 1
ATOM 1682 C C . SER A 1 204 ? 18.488 9.677 -21.476 1.00 83.88 204 SER A C 1
ATOM 1684 O O . SER A 1 204 ? 19.390 10.515 -21.446 1.00 83.88 204 SER A O 1
ATOM 1686 N N . TRP A 1 205 ? 17.202 10.008 -21.406 1.00 86.69 205 TRP A N 1
ATOM 1687 C CA . TRP A 1 205 ? 16.736 11.394 -21.339 1.00 86.69 205 TRP A CA 1
ATOM 1688 C C . TRP A 1 205 ? 17.016 12.059 -19.980 1.00 86.69 205 TRP A C 1
ATOM 1690 O O . TRP A 1 205 ? 17.151 13.278 -19.894 1.00 86.69 205 TRP A O 1
ATOM 1700 N N . SER A 1 206 ? 17.092 11.271 -18.902 1.00 86.50 206 SER A N 1
ATOM 1701 C CA . SER A 1 206 ? 17.261 11.775 -17.539 1.00 86.50 206 SER A CA 1
ATOM 1702 C C . SER A 1 206 ? 18.739 11.885 -17.141 1.00 86.50 206 SER A C 1
ATOM 1704 O O . SER A 1 206 ? 19.502 10.946 -17.390 1.00 86.50 206 SER A O 1
ATOM 1706 N N . PRO A 1 207 ? 19.153 12.950 -16.431 1.00 87.50 207 PRO A N 1
ATOM 1707 C CA . PRO A 1 207 ? 20.482 13.011 -15.833 1.00 87.50 207 PRO A CA 1
ATOM 1708 C C . PRO A 1 207 ? 20.651 11.928 -14.759 1.00 87.50 207 PRO A C 1
ATOM 1710 O O . PRO A 1 207 ? 19.677 11.371 -14.247 1.00 87.50 207 PRO A O 1
ATOM 1713 N N . LYS A 1 208 ? 21.903 11.655 -14.370 1.00 87.44 208 LYS A N 1
ATOM 1714 C CA . LYS A 1 208 ? 22.203 10.717 -13.278 1.00 87.44 208 LYS A CA 1
ATOM 1715 C C . LYS A 1 208 ? 21.419 11.107 -12.023 1.00 87.44 208 LYS A C 1
ATOM 1717 O O . LYS A 1 208 ? 21.557 12.223 -11.521 1.00 87.44 208 LYS A O 1
ATOM 1722 N N . LEU A 1 209 ? 20.619 10.168 -11.520 1.00 86.06 209 LEU A N 1
ATOM 1723 C CA . LEU A 1 209 ? 19.808 10.366 -10.326 1.00 86.06 209 LEU A CA 1
ATOM 1724 C C . LEU A 1 209 ? 20.720 10.624 -9.123 1.00 86.06 209 LEU A C 1
ATOM 1726 O O . LEU A 1 209 ? 21.542 9.785 -8.756 1.00 86.06 209 LEU A O 1
ATOM 1730 N N . PHE A 1 210 ? 20.557 11.789 -8.502 1.00 88.44 210 PHE A N 1
ATOM 1731 C CA . PHE A 1 210 ? 21.227 12.142 -7.259 1.00 88.44 210 PHE A CA 1
ATOM 1732 C C . PHE A 1 210 ? 20.188 12.274 -6.151 1.00 88.44 210 PHE A C 1
ATOM 1734 O O . PHE A 1 210 ? 19.357 13.184 -6.162 1.00 88.44 210 PHE A O 1
ATOM 1741 N N . VAL A 1 211 ? 20.248 11.367 -5.178 1.00 86.75 211 VAL A N 1
ATOM 1742 C CA . VAL A 1 211 ? 19.401 11.413 -3.986 1.00 86.75 211 VAL A CA 1
ATOM 1743 C C . VAL A 1 211 ? 20.279 11.794 -2.803 1.00 86.75 211 VAL A C 1
ATOM 1745 O O . VAL A 1 211 ? 21.243 11.103 -2.475 1.00 86.75 211 VAL A O 1
ATOM 1748 N N . ASN A 1 212 ? 19.963 12.921 -2.167 1.00 89.94 212 ASN A N 1
ATOM 1749 C CA . ASN A 1 212 ? 20.638 13.336 -0.943 1.00 89.94 212 ASN A CA 1
ATOM 1750 C C . ASN A 1 212 ? 20.381 12.293 0.164 1.00 89.94 212 ASN A C 1
ATOM 1752 O O . ASN A 1 212 ? 19.248 11.844 0.330 1.00 89.94 212 ASN A O 1
ATOM 1756 N N . LYS A 1 213 ? 21.424 11.923 0.919 1.00 89.38 213 LYS A N 1
ATOM 1757 C CA . LYS A 1 213 ? 21.351 10.882 1.959 1.00 89.38 213 LYS A CA 1
ATOM 1758 C C . LYS A 1 213 ? 20.309 11.183 3.040 1.00 89.38 213 LYS A C 1
ATOM 1760 O O . LYS A 1 213 ? 19.608 10.268 3.457 1.00 89.38 213 LYS A O 1
ATOM 1765 N N . ASP A 1 214 ? 20.167 12.443 3.436 1.00 86.25 214 ASP A N 1
ATOM 1766 C CA . ASP A 1 214 ? 19.204 12.865 4.458 1.00 86.25 214 ASP A CA 1
ATOM 1767 C C . ASP A 1 214 ? 17.772 12.730 3.924 1.00 86.25 214 ASP A C 1
ATOM 1769 O O . ASP A 1 214 ? 16.905 12.153 4.575 1.00 86.25 214 ASP A O 1
ATOM 1773 N N . LYS A 1 215 ? 17.543 13.151 2.672 1.00 85.25 215 LYS A N 1
ATOM 1774 C CA . LYS A 1 215 ? 16.244 12.969 1.996 1.00 85.25 215 LYS A CA 1
ATOM 1775 C C . LYS A 1 215 ? 15.912 11.500 1.741 1.00 85.25 215 LYS A C 1
ATOM 1777 O O . LYS A 1 215 ? 14.745 11.123 1.755 1.00 85.25 215 LYS A O 1
ATOM 1782 N N . PHE A 1 216 ? 16.925 10.677 1.482 1.00 85.88 216 PHE A N 1
ATOM 1783 C CA . PHE A 1 216 ? 16.757 9.234 1.355 1.00 85.88 216 PHE A CA 1
ATOM 1784 C C . PHE A 1 216 ? 16.331 8.615 2.692 1.00 85.88 216 PHE A C 1
ATOM 1786 O O . PHE A 1 216 ? 15.405 7.809 2.716 1.00 85.88 216 PHE A O 1
ATOM 1793 N N . ALA A 1 217 ? 16.948 9.040 3.800 1.00 85.44 217 ALA A N 1
ATOM 1794 C CA . ALA A 1 217 ? 16.591 8.592 5.145 1.00 85.44 217 ALA A CA 1
ATOM 1795 C C . ALA A 1 217 ? 15.166 9.005 5.558 1.00 85.44 217 ALA A C 1
ATOM 1797 O O . ALA A 1 217 ? 14.494 8.254 6.264 1.00 85.44 217 ALA A O 1
ATOM 1798 N N . ASP A 1 218 ? 14.667 10.151 5.079 1.00 84.94 218 ASP A N 1
ATOM 1799 C CA . ASP A 1 218 ? 13.272 10.550 5.296 1.00 84.94 218 ASP A CA 1
ATOM 1800 C C . ASP A 1 218 ? 12.272 9.572 4.637 1.00 84.94 218 ASP A C 1
ATOM 1802 O O . ASP A 1 218 ? 11.159 9.395 5.131 1.00 84.94 218 ASP A O 1
ATOM 1806 N N . GLY A 1 219 ? 12.618 8.918 3.524 1.00 80.06 219 GLY A N 1
ATOM 1807 C CA . GLY A 1 219 ? 11.783 7.914 2.839 1.00 80.06 219 GLY A CA 1
ATOM 1808 C C . GLY A 1 219 ? 10.465 8.421 2.219 1.00 80.06 219 GLY A C 1
ATOM 1809 O O . GLY A 1 219 ? 9.949 7.821 1.280 1.00 80.06 219 GLY A O 1
ATOM 1810 N N . CYS A 1 220 ? 9.915 9.537 2.694 1.00 77.81 220 CYS A N 1
ATOM 1811 C CA . CYS A 1 220 ? 8.744 10.219 2.156 1.00 77.81 220 CYS A CA 1
ATOM 1812 C C . CYS A 1 220 ? 8.890 11.744 2.312 1.00 77.81 220 CYS A C 1
ATOM 1814 O O . CYS A 1 220 ? 9.699 12.203 3.124 1.00 77.81 220 CYS A O 1
ATOM 1816 N N . PRO A 1 221 ? 8.146 12.555 1.536 1.00 80.38 221 PRO A N 1
ATOM 1817 C CA . PRO A 1 221 ? 8.219 14.010 1.635 1.00 80.38 221 PRO A CA 1
ATOM 1818 C C . PRO A 1 221 ? 7.962 14.472 3.071 1.00 80.38 221 PRO A C 1
ATOM 1820 O O . PRO A 1 221 ? 6.975 14.074 3.679 1.00 80.38 221 PRO A O 1
ATOM 1823 N N . ASN A 1 222 ? 8.862 15.283 3.629 1.00 83.06 222 ASN A N 1
ATOM 1824 C CA . ASN A 1 222 ? 8.818 15.739 5.025 1.00 83.06 222 ASN A CA 1
ATOM 1825 C C . ASN A 1 222 ? 8.808 14.615 6.072 1.00 83.06 222 ASN A C 1
ATOM 1827 O O . ASN A 1 222 ? 8.618 14.888 7.254 1.00 83.06 222 ASN A O 1
ATOM 1831 N N . GLY A 1 223 ? 9.081 13.371 5.684 1.00 85.56 223 GLY A N 1
ATOM 1832 C CA . GLY A 1 223 ? 9.155 12.211 6.561 1.00 85.56 223 GLY A CA 1
ATOM 1833 C C . GLY A 1 223 ? 7.860 11.781 7.255 1.00 85.56 223 GLY A C 1
ATOM 1834 O O . GLY A 1 223 ? 7.905 11.035 8.234 1.00 85.56 223 GLY A O 1
ATOM 1835 N N . GLU A 1 224 ? 6.714 12.242 6.759 1.00 89.81 224 GLU A N 1
ATOM 1836 C CA . GLU A 1 224 ? 5.400 11.732 7.142 1.00 89.81 224 GLU A CA 1
ATOM 1837 C C . GLU A 1 224 ? 4.514 11.598 5.900 1.00 89.81 224 GLU A C 1
ATOM 1839 O O . GLU A 1 224 ? 4.495 12.465 5.026 1.00 89.81 224 GLU A O 1
ATOM 1844 N N . LYS A 1 225 ? 3.757 10.502 5.816 1.00 90.94 225 LYS A N 1
ATOM 1845 C CA . LYS A 1 225 ? 2.789 10.262 4.742 1.00 90.94 225 LYS A CA 1
ATOM 1846 C C . LYS A 1 225 ? 1.537 9.602 5.301 1.00 90.94 225 LYS A C 1
ATOM 1848 O O . LYS A 1 225 ? 1.613 8.506 5.846 1.00 90.94 225 LYS A O 1
ATOM 1853 N N . THR A 1 226 ? 0.378 10.202 5.060 1.00 93.00 226 THR A N 1
ATOM 1854 C CA . THR A 1 226 ? -0.928 9.614 5.389 1.00 93.00 226 THR A CA 1
ATOM 1855 C C . THR A 1 226 ? -1.599 9.073 4.131 1.00 93.00 226 THR A C 1
ATOM 1857 O O . THR A 1 226 ? -1.640 9.744 3.102 1.00 93.00 226 THR A O 1
ATOM 1860 N N . VAL A 1 227 ? -2.145 7.860 4.211 1.00 91.38 227 VAL A N 1
ATOM 1861 C CA . VAL A 1 227 ? -2.909 7.213 3.138 1.00 91.38 227 VAL A CA 1
ATOM 1862 C C . VAL A 1 227 ? -4.222 6.679 3.697 1.00 91.38 227 VAL A C 1
ATOM 1864 O O . VAL A 1 227 ? -4.238 5.997 4.723 1.00 91.38 227 VAL A O 1
ATOM 1867 N N . PHE A 1 228 ? -5.321 6.964 3.007 1.00 91.81 228 PHE A N 1
ATOM 1868 C CA . PHE A 1 228 ? -6.649 6.469 3.353 1.00 91.81 228 PHE A CA 1
ATOM 1869 C C . PHE A 1 228 ? -7.009 5.273 2.471 1.00 91.81 228 PHE A C 1
ATOM 1871 O O . PHE A 1 228 ? -6.786 5.292 1.265 1.00 91.81 228 PHE A O 1
ATOM 1878 N N . TYR A 1 229 ? -7.572 4.244 3.092 1.00 89.44 229 TYR A N 1
ATOM 1879 C CA . TYR A 1 229 ? -8.141 3.068 2.445 1.00 89.44 229 TYR A CA 1
ATOM 1880 C C . TYR A 1 229 ? -9.585 2.875 2.930 1.00 89.44 229 TYR A C 1
ATOM 1882 O O . TYR A 1 229 ? -10.069 3.579 3.828 1.00 89.44 229 TYR A O 1
ATOM 1890 N N . LYS A 1 230 ? -10.271 1.880 2.365 1.00 88.94 230 LYS A N 1
ATOM 1891 C CA . LYS A 1 230 ? -11.602 1.455 2.811 1.00 88.94 230 LYS A CA 1
ATOM 1892 C C . LYS A 1 230 ? -11.553 1.058 4.291 1.00 88.94 230 LYS A C 1
ATOM 1894 O O . LYS A 1 230 ? -10.765 0.191 4.670 1.00 88.94 230 LYS A O 1
ATOM 1899 N N . LYS A 1 231 ? -12.340 1.748 5.128 1.00 91.12 231 LYS A N 1
ATOM 1900 C CA . LYS A 1 231 ? -12.394 1.576 6.597 1.00 91.12 231 LYS A CA 1
ATOM 1901 C C . LYS A 1 231 ? -11.025 1.633 7.305 1.00 91.12 231 LYS A C 1
ATOM 1903 O O . LYS A 1 231 ? -10.848 1.067 8.383 1.00 91.12 231 LYS A O 1
ATOM 1908 N N . CYS A 1 232 ? -10.020 2.292 6.722 1.00 94.19 232 CYS A N 1
ATOM 1909 C CA . CYS A 1 232 ? -8.661 2.280 7.265 1.00 94.19 232 CYS A CA 1
ATOM 1910 C C . CYS A 1 232 ? -7.895 3.573 6.954 1.00 94.19 232 CYS A C 1
ATOM 1912 O O . CYS A 1 232 ? -7.976 4.122 5.859 1.00 94.19 232 CYS A O 1
ATOM 1914 N N . LYS A 1 233 ? -7.114 4.055 7.920 1.00 95.88 233 LYS A N 1
ATOM 1915 C CA . LYS A 1 233 ? -6.157 5.157 7.759 1.00 95.88 233 LYS A CA 1
ATOM 1916 C C . LYS A 1 233 ? -4.771 4.653 8.134 1.00 95.88 233 LYS A C 1
ATOM 1918 O O . LYS A 1 233 ? -4.600 4.072 9.203 1.00 95.88 233 LYS A O 1
ATOM 1923 N N . VAL A 1 234 ? -3.782 4.887 7.277 1.00 95.31 234 VAL A N 1
ATOM 1924 C CA . VAL A 1 234 ? -2.393 4.489 7.519 1.00 95.31 234 VAL A CA 1
ATOM 1925 C C . VAL A 1 234 ? -1.490 5.711 7.475 1.00 95.31 234 VAL A C 1
ATOM 1927 O O . VAL A 1 234 ? -1.368 6.350 6.435 1.00 95.31 234 VAL A O 1
ATOM 1930 N N . ASP A 1 235 ? -0.829 5.992 8.589 1.00 94.44 235 ASP A N 1
ATOM 1931 C CA . ASP A 1 235 ? 0.216 7.005 8.701 1.00 94.44 235 ASP A CA 1
ATOM 1932 C C . ASP A 1 235 ? 1.587 6.312 8.686 1.00 94.44 235 ASP A C 1
ATOM 1934 O O . ASP A 1 235 ? 1.822 5.360 9.437 1.00 94.44 235 ASP A O 1
ATOM 1938 N N . TYR A 1 236 ? 2.484 6.777 7.824 1.00 91.81 236 TYR A N 1
ATOM 1939 C CA . TYR A 1 236 ? 3.881 6.365 7.730 1.00 91.81 236 TYR A CA 1
ATOM 1940 C C . TYR A 1 236 ? 4.770 7.494 8.235 1.00 91.81 236 TYR A C 1
ATOM 1942 O O . TYR A 1 236 ? 4.546 8.652 7.891 1.00 91.81 236 TYR A O 1
ATOM 1950 N N . TYR A 1 237 ? 5.794 7.137 8.996 1.00 92.19 237 TYR A N 1
ATOM 1951 C CA . TYR A 1 237 ? 6.773 8.043 9.580 1.00 92.19 237 TYR A CA 1
ATOM 1952 C C . TYR A 1 237 ? 8.177 7.551 9.241 1.00 92.19 237 TYR A C 1
ATOM 1954 O O . TYR A 1 237 ? 8.429 6.344 9.268 1.00 92.19 237 TYR A O 1
ATOM 1962 N N . SER A 1 238 ? 9.102 8.465 8.951 1.00 89.94 238 SER A N 1
ATOM 1963 C CA . SER A 1 238 ? 10.516 8.104 8.813 1.00 89.94 238 SER A CA 1
ATOM 1964 C C . SER A 1 238 ? 11.068 7.554 10.116 1.00 89.94 238 SER A C 1
ATOM 1966 O O . SER A 1 238 ? 10.669 7.955 11.215 1.00 89.94 238 SER A O 1
ATOM 1968 N N . GLU A 1 239 ? 12.058 6.678 9.994 1.00 87.19 239 GLU A N 1
ATOM 1969 C CA . GLU A 1 239 ? 12.771 6.160 11.151 1.00 87.19 239 GLU A CA 1
ATOM 1970 C C . GLU A 1 239 ? 13.428 7.307 11.935 1.00 87.19 239 GLU A C 1
ATOM 1972 O O . GLU A 1 239 ? 14.000 8.228 11.357 1.00 87.19 239 GLU A O 1
ATOM 1977 N N . CYS A 1 240 ? 13.313 7.267 13.266 1.00 83.56 240 CYS A N 1
ATOM 1978 C CA . CYS A 1 240 ? 13.874 8.264 14.190 1.00 83.56 240 CYS A CA 1
ATOM 1979 C C . CYS A 1 240 ? 13.335 9.702 14.059 1.00 83.56 240 CYS A C 1
ATOM 1981 O O . CYS A 1 240 ? 13.821 10.586 14.763 1.00 83.56 240 CYS A O 1
ATOM 1983 N N . LYS A 1 241 ? 12.324 9.957 13.220 1.00 84.19 241 LYS A N 1
ATOM 1984 C CA . LYS A 1 241 ? 11.694 11.283 13.122 1.00 84.19 241 LYS A CA 1
ATOM 1985 C C . LYS A 1 241 ? 10.737 11.563 14.274 1.00 84.19 241 LYS A C 1
ATOM 1987 O O . LYS A 1 241 ? 10.666 12.682 14.772 1.00 84.19 241 LYS A O 1
ATOM 1992 N N . GLN A 1 242 ? 10.017 10.532 14.708 1.00 86.25 242 GLN A N 1
ATOM 1993 C CA . GLN A 1 242 ? 9.187 10.588 15.904 1.00 86.25 242 GLN A CA 1
ATOM 1994 C C . GLN A 1 242 ? 10.028 10.252 17.140 1.00 86.25 242 GLN A C 1
ATOM 1996 O O . GLN A 1 242 ? 10.785 9.279 17.148 1.00 86.25 242 GLN A O 1
ATOM 2001 N N . ILE A 1 243 ? 9.864 11.039 18.207 1.00 84.62 243 ILE A N 1
ATOM 2002 C CA . ILE A 1 243 ? 10.592 10.870 19.479 1.00 84.62 243 ILE A CA 1
ATOM 2003 C C . ILE A 1 243 ? 10.327 9.521 20.158 1.00 84.62 243 ILE A C 1
ATOM 2005 O O . ILE A 1 243 ? 11.155 9.026 20.918 1.00 84.62 243 ILE A O 1
ATOM 2009 N N . ASP A 1 244 ? 9.170 8.921 19.896 1.00 87.06 244 ASP A N 1
ATOM 2010 C CA . ASP A 1 244 ? 8.734 7.655 20.476 1.00 87.06 244 ASP A CA 1
ATOM 2011 C C . ASP A 1 244 ? 9.139 6.435 19.628 1.00 87.06 244 ASP A C 1
ATOM 2013 O O . ASP A 1 244 ? 8.849 5.300 20.016 1.00 87.06 244 ASP A O 1
ATOM 2017 N N . GLY A 1 245 ? 9.815 6.647 18.493 1.00 90.44 245 GLY A N 1
ATOM 2018 C CA . GLY A 1 245 ? 10.201 5.594 17.556 1.00 90.44 245 GLY A CA 1
ATOM 2019 C C . GLY A 1 245 ? 9.040 5.039 16.726 1.00 90.44 245 GLY A C 1
ATOM 2020 O O . GLY A 1 245 ? 9.163 3.939 16.188 1.00 90.44 245 GLY A O 1
ATOM 2021 N N . LEU A 1 246 ? 7.901 5.738 16.644 1.00 93.31 246 LEU A N 1
ATOM 2022 C CA . LEU A 1 246 ? 6.772 5.339 15.804 1.00 93.31 246 LEU A CA 1
ATOM 2023 C C . LEU A 1 246 ? 7.146 5.439 14.320 1.00 93.31 246 LEU A C 1
ATOM 2025 O O . LEU A 1 246 ? 7.562 6.491 13.848 1.00 93.31 246 LEU A O 1
ATOM 2029 N N . VAL A 1 247 ? 6.953 4.345 13.583 1.00 93.25 247 VAL A N 1
ATOM 2030 C CA . VAL A 1 247 ? 7.255 4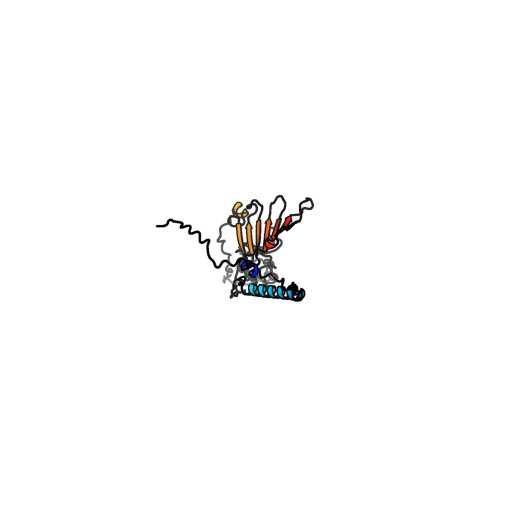.259 12.140 1.00 93.25 247 VAL A CA 1
ATOM 2031 C C . VAL A 1 247 ? 5.986 4.097 11.310 1.00 93.25 247 VAL A C 1
ATOM 2033 O O . VAL A 1 247 ? 5.902 4.563 10.177 1.00 93.25 247 VAL A O 1
ATOM 2036 N N . LYS A 1 248 ? 4.961 3.438 11.857 1.00 94.06 248 LYS A N 1
ATOM 2037 C CA . LYS A 1 248 ? 3.693 3.239 11.151 1.00 94.06 248 LYS A CA 1
ATOM 2038 C C . LYS A 1 248 ? 2.535 3.188 12.130 1.00 94.06 248 LYS A C 1
ATOM 2040 O O . LYS A 1 248 ? 2.605 2.479 13.130 1.00 94.06 248 LYS A O 1
ATOM 2045 N N . ARG A 1 249 ? 1.441 3.871 11.817 1.00 96.06 249 ARG A N 1
ATOM 2046 C CA . ARG A 1 249 ? 0.182 3.783 12.559 1.00 96.06 249 ARG A CA 1
ATOM 2047 C C . ARG A 1 249 ? -0.940 3.389 11.613 1.00 96.06 249 ARG A C 1
ATOM 2049 O O . ARG A 1 249 ? -1.135 4.024 10.586 1.00 96.06 249 ARG A O 1
ATOM 2056 N N . ILE A 1 250 ? -1.663 2.331 11.952 1.00 97.06 250 ILE A N 1
ATOM 2057 C CA . ILE A 1 250 ? -2.832 1.851 11.217 1.00 97.06 250 ILE A CA 1
ATOM 2058 C C . ILE A 1 250 ? -4.043 2.033 12.123 1.00 97.06 250 ILE A C 1
ATOM 2060 O O . ILE A 1 250 ? -4.112 1.414 13.182 1.00 97.06 250 ILE A O 1
ATOM 2064 N N . THR A 1 251 ? -4.994 2.852 11.699 1.00 97.19 251 THR A N 1
ATOM 2065 C CA . THR A 1 251 ? -6.284 3.024 12.364 1.00 97.19 251 THR A CA 1
ATOM 2066 C C . THR A 1 251 ? -7.346 2.309 11.546 1.00 97.19 251 THR A C 1
ATOM 2068 O O . THR A 1 251 ? -7.600 2.678 10.400 1.00 97.19 251 THR A O 1
ATOM 2071 N N . LEU A 1 252 ? -7.937 1.272 12.129 1.00 95.81 252 LEU A N 1
ATOM 2072 C CA . LEU A 1 252 ? -9.043 0.514 11.561 1.00 95.81 252 LEU A CA 1
ATOM 2073 C C . LEU A 1 252 ? -10.355 1.068 12.102 1.00 95.81 252 LEU A C 1
ATOM 2075 O O . LEU A 1 252 ? -10.487 1.289 13.309 1.00 95.81 252 LEU A O 1
ATOM 2079 N N . TYR A 1 253 ? -11.316 1.250 11.210 1.00 94.56 253 TYR A N 1
ATOM 2080 C CA . TYR A 1 253 ? -12.630 1.790 11.519 1.00 94.56 253 TYR A CA 1
ATOM 2081 C C . TYR A 1 253 ? -13.707 0.722 11.339 1.00 94.56 253 TYR A C 1
ATOM 2083 O O . TYR A 1 253 ? -13.530 -0.225 10.568 1.00 94.56 253 TYR A O 1
ATOM 2091 N N . GLU A 1 254 ? -14.801 0.841 12.085 1.00 91.00 254 GLU A N 1
ATOM 2092 C CA . GLU A 1 254 ? -15.981 -0.007 11.881 1.00 91.00 254 GLU A CA 1
ATOM 2093 C C . GLU A 1 254 ? -16.808 0.476 10.695 1.00 91.00 254 GLU A C 1
ATOM 2095 O O . GLU A 1 254 ? -17.346 -0.353 9.966 1.00 91.00 254 GLU A O 1
ATOM 2100 N N . ASP A 1 255 ? -16.815 1.787 10.460 1.00 88.75 255 ASP A N 1
ATOM 2101 C CA . ASP A 1 255 ? -17.605 2.491 9.460 1.00 88.75 255 ASP A CA 1
ATOM 2102 C C . ASP A 1 255 ? -16.764 2.976 8.258 1.00 88.75 255 ASP A C 1
ATOM 2104 O O . ASP A 1 255 ? -15.548 3.190 8.342 1.00 88.75 255 ASP A O 1
ATOM 2108 N N . PHE A 1 256 ? -17.411 3.163 7.108 1.00 86.12 256 PHE A N 1
ATOM 2109 C CA . PHE A 1 256 ? -16.837 3.696 5.872 1.00 86.12 256 PHE A CA 1
ATOM 2110 C C . PHE A 1 256 ? -16.497 5.183 6.007 1.00 86.12 256 PHE A C 1
ATOM 2112 O O . PHE A 1 256 ? -15.491 5.631 5.448 1.00 86.12 256 PHE A O 1
ATOM 2119 N N . LYS A 1 257 ? -17.241 5.923 6.841 1.00 84.69 257 LYS A N 1
ATOM 2120 C CA . LYS A 1 257 ? -16.969 7.335 7.164 1.00 84.69 257 LYS A CA 1
ATOM 2121 C C . LYS A 1 257 ? -15.776 7.544 8.096 1.00 84.69 257 LYS A C 1
ATOM 2123 O O . LYS A 1 257 ? -15.298 8.674 8.216 1.00 84.69 257 LYS A O 1
ATOM 2128 N N . ARG A 1 258 ? -15.213 6.467 8.658 1.00 88.06 258 ARG A N 1
ATOM 2129 C CA . ARG A 1 258 ? -14.023 6.482 9.524 1.00 88.06 258 ARG A CA 1
ATOM 2130 C C . ARG A 1 258 ? -14.215 7.320 10.797 1.00 88.06 258 ARG A C 1
ATOM 2132 O O . ARG A 1 258 ? -13.306 8.043 11.213 1.00 88.06 258 ARG A O 1
ATOM 2139 N N . LEU A 1 259 ? -15.386 7.223 11.417 1.00 86.75 259 LEU A N 1
ATOM 2140 C CA . LEU A 1 259 ? -15.745 7.878 12.675 1.00 86.75 259 LEU A CA 1
ATOM 2141 C C . LEU A 1 259 ? -15.545 6.943 13.876 1.00 86.75 259 LEU A C 1
ATOM 2143 O O . LEU A 1 259 ? -15.049 7.373 14.918 1.00 86.75 259 LEU A O 1
ATOM 2147 N N . LEU A 1 260 ? -15.878 5.659 13.729 1.00 90.19 260 LEU A N 1
ATOM 2148 C CA . LEU A 1 260 ? -15.845 4.665 14.801 1.00 90.19 260 LEU A CA 1
ATOM 2149 C C . LEU A 1 260 ? -14.529 3.888 14.769 1.00 90.19 260 LEU A C 1
ATOM 2151 O O . LEU A 1 260 ? -14.330 2.964 13.982 1.00 90.19 260 LEU A O 1
ATOM 2155 N N . CYS A 1 261 ? -13.594 4.270 15.638 1.00 92.94 261 CYS A N 1
ATOM 2156 C CA . CYS A 1 261 ? -12.270 3.657 15.705 1.00 92.94 261 CYS A CA 1
ATOM 2157 C C . CYS A 1 261 ? -12.292 2.281 16.395 1.00 92.94 261 CYS A C 1
ATOM 2159 O O . CYS A 1 261 ? -12.348 2.184 17.622 1.00 92.94 261 CYS A O 1
ATOM 2161 N N . LYS A 1 262 ? -12.173 1.214 15.603 1.00 94.06 262 LYS A N 1
ATOM 2162 C CA . LYS A 1 262 ? -12.174 -0.177 16.071 1.00 94.06 262 LYS A CA 1
ATOM 2163 C C . LYS A 1 262 ? -10.866 -0.569 16.748 1.00 94.06 262 LYS A C 1
ATOM 2165 O O . LYS A 1 262 ? -10.842 -1.123 17.847 1.00 94.06 262 LYS A O 1
ATOM 2170 N N . GLU A 1 263 ? -9.760 -0.331 16.052 1.00 96.00 263 GLU A N 1
ATOM 2171 C CA . GLU A 1 263 ? -8.437 -0.792 16.459 1.00 96.00 263 GLU A CA 1
ATOM 2172 C C . GLU A 1 263 ? -7.364 0.165 15.939 1.00 96.00 263 GLU A C 1
ATOM 2174 O O . GLU A 1 263 ? -7.347 0.523 14.764 1.00 96.00 263 GLU A O 1
ATOM 2179 N N . ILE A 1 264 ? -6.417 0.523 16.801 1.00 96.75 264 ILE A N 1
ATOM 2180 C CA . ILE A 1 264 ? -5.234 1.302 16.438 1.00 96.75 264 ILE A CA 1
ATOM 2181 C C . ILE A 1 264 ? -4.008 0.415 16.617 1.00 96.75 264 ILE A C 1
ATOM 2183 O O . ILE A 1 264 ? -3.736 -0.057 17.722 1.00 96.75 264 ILE A O 1
ATOM 2187 N N . ARG A 1 265 ? -3.250 0.207 15.542 1.00 97.50 265 ARG A N 1
ATOM 2188 C CA . ARG A 1 265 ? -1.977 -0.520 15.544 1.00 97.50 265 ARG A CA 1
ATOM 2189 C C . ARG A 1 265 ? -0.836 0.462 15.330 1.00 97.50 265 ARG A C 1
ATOM 2191 O O . ARG A 1 265 ? -0.753 1.086 14.278 1.00 97.50 265 ARG A O 1
ATOM 2198 N N . CYS A 1 266 ? 0.055 0.572 16.301 1.00 96.25 266 CYS A N 1
ATOM 2199 C CA . CYS A 1 266 ? 1.263 1.381 16.220 1.00 96.25 266 CYS A CA 1
ATOM 2200 C C . CYS A 1 266 ? 2.477 0.461 16.123 1.00 96.25 266 CYS A C 1
ATOM 2202 O O . CYS A 1 266 ? 2.684 -0.373 17.002 1.00 96.25 266 CYS A O 1
ATOM 2204 N N . TYR A 1 267 ? 3.266 0.620 15.068 1.00 95.62 267 TYR A N 1
ATOM 2205 C CA . TYR A 1 267 ? 4.513 -0.096 14.839 1.00 95.62 267 TYR A CA 1
ATOM 2206 C C . TYR A 1 267 ? 5.687 0.815 15.154 1.00 95.62 267 TYR A C 1
ATOM 2208 O O . TYR A 1 267 ? 5.745 1.955 14.681 1.00 95.62 267 TYR A O 1
ATOM 2216 N N . TYR A 1 268 ? 6.634 0.281 15.909 1.00 94.25 268 TYR A N 1
ATOM 2217 C CA . TYR A 1 268 ? 7.775 1.024 16.413 1.00 94.25 268 TYR A CA 1
ATOM 2218 C C . TYR A 1 268 ? 9.085 0.394 15.951 1.00 94.25 268 TYR A C 1
ATOM 2220 O O . TYR A 1 268 ? 9.170 -0.818 15.751 1.00 94.25 268 TYR A O 1
ATOM 2228 N N . LYS A 1 269 ? 10.119 1.224 15.818 1.00 91.44 269 LYS A N 1
ATOM 2229 C CA . LYS A 1 269 ? 11.508 0.802 15.620 1.00 91.44 269 LYS A CA 1
ATOM 2230 C C . LYS A 1 269 ? 12.429 1.616 16.523 1.00 91.44 269 LYS A C 1
ATOM 2232 O O . LYS A 1 269 ? 12.074 2.699 16.979 1.00 91.44 269 LYS A O 1
ATOM 2237 N N . ASN A 1 270 ? 13.626 1.088 16.771 1.00 88.44 270 ASN A N 1
ATOM 2238 C CA . ASN A 1 270 ? 14.712 1.774 17.486 1.00 88.44 270 ASN A CA 1
ATOM 2239 C C . ASN A 1 270 ? 14.365 2.212 18.923 1.00 88.44 270 ASN A C 1
ATOM 2241 O O . ASN A 1 270 ? 15.009 3.096 19.487 1.00 88.44 270 ASN A O 1
ATOM 2245 N N . ARG A 1 271 ? 13.372 1.570 19.549 1.00 88.88 271 ARG A N 1
ATOM 2246 C CA . ARG A 1 271 ? 13.029 1.805 20.953 1.00 88.88 271 ARG A CA 1
ATOM 2247 C C . ARG A 1 271 ? 13.928 1.008 21.898 1.00 88.88 271 ARG A C 1
ATOM 2249 O O . ARG A 1 271 ? 14.277 -0.141 21.627 1.00 88.88 271 ARG A O 1
ATOM 2256 N N . LYS A 1 272 ? 14.248 1.602 23.052 1.00 86.94 272 LYS A N 1
ATOM 2257 C CA . LYS A 1 272 ? 15.074 0.973 24.102 1.00 86.94 272 LYS A CA 1
ATOM 2258 C C . LYS A 1 272 ? 14.396 -0.235 24.755 1.00 86.94 272 LYS A C 1
ATOM 2260 O O . LYS A 1 272 ? 15.070 -1.201 25.080 1.00 86.94 272 LYS A O 1
ATOM 2265 N N . ASP A 1 273 ? 13.076 -0.176 24.924 1.00 86.94 273 ASP A N 1
ATOM 2266 C CA . ASP A 1 273 ? 12.244 -1.226 25.530 1.00 86.94 273 ASP A CA 1
ATOM 2267 C C . ASP A 1 273 ? 11.876 -2.358 24.557 1.00 86.94 273 ASP A C 1
ATOM 2269 O O . ASP A 1 273 ? 11.117 -3.256 24.922 1.00 86.94 273 ASP A O 1
ATOM 2273 N N . LYS A 1 274 ? 12.381 -2.307 23.315 1.00 88.06 274 LYS A N 1
ATOM 2274 C CA . LYS A 1 274 ? 12.117 -3.291 22.257 1.00 88.06 274 LYS A CA 1
ATOM 2275 C C . LYS A 1 274 ? 10.634 -3.485 21.924 1.00 88.06 274 LYS A C 1
ATOM 2277 O O . LYS A 1 274 ? 10.277 -4.485 21.306 1.00 88.06 274 LYS A O 1
ATOM 2282 N N . LEU A 1 275 ? 9.770 -2.532 22.285 1.00 90.62 275 LEU A N 1
ATOM 2283 C CA . LEU A 1 275 ? 8.385 -2.511 21.822 1.00 90.62 275 LEU A CA 1
ATOM 2284 C C . LEU A 1 275 ? 8.395 -2.350 20.299 1.00 90.62 275 LEU A C 1
ATOM 2286 O O . LEU A 1 275 ? 8.944 -1.369 19.800 1.00 90.62 275 LEU A O 1
ATOM 2290 N N . TYR A 1 276 ? 7.782 -3.284 19.573 1.00 92.50 276 TYR A N 1
ATOM 2291 C CA . TYR A 1 276 ? 7.670 -3.206 18.111 1.00 92.50 276 TYR A CA 1
ATOM 2292 C C . TYR A 1 276 ? 6.225 -3.039 17.640 1.00 92.50 276 TYR A C 1
ATOM 2294 O O . TYR A 1 276 ? 5.997 -2.521 16.548 1.00 92.50 276 TYR A O 1
ATOM 2302 N N . LEU A 1 277 ? 5.237 -3.435 18.452 1.00 94.31 277 LEU A N 1
ATOM 2303 C CA . LEU A 1 277 ? 3.822 -3.309 18.115 1.00 94.31 277 LEU A CA 1
ATOM 2304 C C . LEU A 1 277 ? 2.981 -3.020 19.359 1.00 94.31 277 LEU A C 1
ATOM 2306 O O . LEU A 1 277 ? 3.005 -3.767 20.332 1.00 94.31 277 LEU A O 1
ATOM 2310 N N . ARG A 1 278 ? 2.152 -1.981 19.285 1.00 95.56 278 ARG A N 1
ATOM 2311 C CA . ARG A 1 278 ? 1.081 -1.698 20.245 1.00 95.56 278 ARG A CA 1
ATOM 2312 C C . ARG A 1 278 ? -0.260 -1.746 19.529 1.00 95.56 278 ARG A C 1
ATOM 2314 O O . ARG A 1 278 ? -0.432 -1.102 18.498 1.00 95.56 278 ARG A O 1
ATOM 2321 N N . ARG A 1 279 ? -1.218 -2.483 20.082 1.00 96.44 279 ARG A N 1
ATOM 2322 C CA . ARG A 1 279 ? -2.603 -2.575 19.611 1.00 96.44 279 ARG A CA 1
ATOM 2323 C C . ARG A 1 279 ? -3.517 -1.998 20.679 1.00 96.44 279 ARG A C 1
ATOM 2325 O O . ARG A 1 279 ? -3.508 -2.473 21.811 1.00 96.44 279 ARG A O 1
ATOM 2332 N N . ARG A 1 280 ? -4.306 -0.991 20.327 1.00 95.94 280 ARG A N 1
ATOM 2333 C CA . ARG A 1 280 ? -5.300 -0.372 21.206 1.00 95.94 280 ARG A CA 1
ATOM 2334 C C . ARG A 1 280 ? -6.689 -0.604 20.633 1.00 95.94 280 ARG A C 1
ATOM 2336 O O . ARG A 1 280 ? -6.899 -0.371 19.448 1.00 95.94 280 ARG A O 1
ATOM 2343 N N . PHE A 1 281 ? -7.621 -1.005 21.485 1.00 94.69 281 PHE A N 1
ATOM 2344 C CA . PHE A 1 281 ? -9.038 -1.170 21.174 1.00 94.69 281 PHE A CA 1
ATOM 2345 C C . PHE A 1 281 ? -9.814 -0.150 22.013 1.00 94.69 281 PHE A C 1
ATOM 2347 O O . PHE A 1 281 ? -10.112 -0.437 23.175 1.00 94.69 281 PHE A O 1
ATOM 2354 N N . PRO A 1 282 ? -10.075 1.063 21.485 1.00 91.81 282 PRO A N 1
ATOM 2355 C CA . PRO A 1 282 ? -10.638 2.164 22.267 1.00 91.81 282 PRO A CA 1
ATOM 2356 C C . PRO A 1 282 ? -11.954 1.806 22.964 1.00 91.81 282 PRO A C 1
ATOM 2358 O O . PRO A 1 282 ? -12.072 2.034 24.161 1.00 91.81 282 PRO A O 1
ATOM 2361 N N . TYR A 1 283 ? -12.888 1.168 22.253 1.00 89.81 283 TYR A N 1
ATOM 2362 C CA . TYR A 1 283 ? -14.199 0.787 22.798 1.00 89.81 283 TYR A CA 1
ATOM 2363 C C . TYR A 1 283 ? -14.170 -0.410 23.758 1.00 89.81 283 TYR A C 1
ATOM 2365 O O . TYR A 1 283 ? -15.143 -0.651 24.461 1.00 89.81 283 TYR A O 1
ATOM 2373 N N . GLN A 1 284 ? -13.070 -1.166 23.798 1.00 90.75 284 GLN A N 1
ATOM 2374 C CA . GLN A 1 284 ? -12.887 -2.284 24.733 1.00 90.75 284 GLN A CA 1
ATOM 2375 C C . GLN A 1 284 ? -11.978 -1.910 25.909 1.00 90.75 284 GLN A C 1
ATOM 2377 O O . GLN A 1 284 ? -11.637 -2.788 26.695 1.00 90.75 284 GLN A O 1
ATOM 2382 N N . PHE A 1 285 ? -11.498 -0.657 25.962 1.00 91.06 285 PHE A N 1
ATOM 2383 C CA . PHE A 1 285 ? -10.503 -0.182 26.932 1.00 91.06 285 PHE A CA 1
ATOM 2384 C C . PHE A 1 285 ? -9.309 -1.139 27.088 1.00 91.06 285 PHE A C 1
ATOM 2386 O O . PHE A 1 285 ? -8.755 -1.343 28.165 1.00 91.06 285 PHE A O 1
ATOM 2393 N N . LYS A 1 286 ? -8.910 -1.751 25.966 1.00 93.12 286 LYS A N 1
ATOM 2394 C CA . LYS A 1 286 ? -7.904 -2.810 25.921 1.00 93.12 286 LYS A CA 1
ATOM 2395 C C . LYS A 1 286 ? -6.671 -2.346 25.170 1.00 93.12 286 LYS A C 1
ATOM 2397 O O . LYS A 1 286 ? -6.755 -1.839 24.048 1.00 93.12 286 LYS A O 1
ATOM 2402 N N . LEU A 1 287 ? -5.512 -2.594 25.762 1.00 94.31 287 LEU A N 1
ATOM 2403 C CA . LEU A 1 287 ? -4.205 -2.310 25.196 1.00 94.31 287 LEU A CA 1
ATOM 2404 C C . LEU A 1 287 ? -3.349 -3.576 25.234 1.00 94.31 287 LEU A C 1
ATOM 2406 O O . LEU A 1 287 ? -3.278 -4.280 26.237 1.00 94.31 287 LEU A O 1
ATOM 2410 N N . ILE A 1 288 ? -2.725 -3.893 24.104 1.00 93.81 288 ILE A N 1
ATOM 2411 C CA . ILE A 1 288 ? -1.826 -5.033 23.956 1.00 93.81 288 ILE A CA 1
ATOM 2412 C C . ILE A 1 288 ? -0.510 -4.531 23.384 1.00 93.81 288 ILE A C 1
ATOM 2414 O O . ILE A 1 288 ? -0.486 -3.917 22.319 1.00 93.81 288 ILE A O 1
ATOM 2418 N N . GLU A 1 289 ? 0.584 -4.844 24.051 1.00 93.44 289 GLU A N 1
ATOM 2419 C CA . GLU A 1 289 ? 1.937 -4.507 23.633 1.00 93.44 289 GLU A CA 1
ATOM 2420 C C . GLU A 1 289 ? 2.729 -5.770 23.337 1.00 93.44 289 GLU A C 1
ATOM 2422 O O . GLU A 1 289 ? 2.613 -6.773 24.042 1.00 93.44 289 GLU A O 1
ATOM 2427 N N . TYR A 1 290 ? 3.524 -5.712 22.275 1.00 90.75 290 TYR A N 1
ATOM 2428 C CA . TYR A 1 290 ? 4.401 -6.779 21.828 1.00 90.75 290 TYR A CA 1
ATOM 2429 C C . TYR A 1 290 ? 5.818 -6.247 21.708 1.00 90.75 290 TYR A C 1
ATOM 2431 O O . TYR A 1 290 ? 6.074 -5.216 21.077 1.00 90.75 290 TYR A O 1
ATOM 2439 N N . HIS A 1 291 ? 6.731 -6.999 22.296 1.00 89.62 291 HIS A N 1
ATOM 2440 C CA . HIS A 1 291 ? 8.133 -6.648 22.405 1.00 89.62 291 HIS A CA 1
ATOM 2441 C C . HIS A 1 291 ? 8.983 -7.747 21.778 1.00 89.62 291 HIS A C 1
ATOM 2443 O O . HIS A 1 291 ? 8.604 -8.922 21.770 1.00 89.62 291 HIS A O 1
ATOM 2449 N N . GLU A 1 292 ? 10.122 -7.356 21.227 1.00 83.62 292 GLU A N 1
ATOM 2450 C CA . GLU A 1 292 ? 11.070 -8.284 20.630 1.00 83.62 292 GLU A CA 1
ATOM 2451 C C . GLU A 1 292 ? 11.692 -9.141 21.738 1.00 83.62 292 GLU A C 1
ATOM 2453 O O . GLU A 1 292 ? 12.288 -8.627 22.686 1.00 83.62 292 GLU A O 1
ATOM 2458 N N . SER A 1 293 ? 11.523 -10.459 21.646 1.00 70.12 293 SER A N 1
ATOM 2459 C CA . SER A 1 293 ? 12.151 -11.393 22.573 1.00 70.12 293 SER A CA 1
ATOM 2460 C C . SER A 1 293 ? 13.514 -11.797 22.026 1.00 70.12 293 SER A C 1
ATOM 2462 O O . SER A 1 293 ? 13.570 -12.468 20.998 1.00 70.12 293 SER A O 1
ATOM 2464 N N . SER A 1 294 ? 14.600 -11.438 22.708 1.00 61.00 294 SER A N 1
ATOM 2465 C CA . SER A 1 294 ? 15.893 -12.081 22.467 1.00 61.00 294 SER A CA 1
ATOM 2466 C C . SER A 1 294 ? 16.042 -13.295 23.386 1.00 61.00 294 SER A C 1
ATOM 2468 O O . SER A 1 294 ? 15.504 -13.326 24.495 1.00 61.00 294 SER A O 1
ATOM 2470 N N . GLU A 1 295 ? 16.789 -14.304 22.941 1.00 57.91 295 GLU A N 1
ATOM 2471 C CA . GLU A 1 295 ? 17.126 -15.481 23.759 1.00 57.91 295 GLU A CA 1
ATOM 2472 C C . GLU A 1 295 ? 17.973 -15.116 24.990 1.00 57.91 295 GLU A C 1
ATOM 2474 O O . GLU A 1 295 ? 18.013 -15.851 25.973 1.00 57.91 295 GLU A O 1
ATOM 2479 N N . THR A 1 296 ? 18.622 -13.952 24.952 1.00 58.84 296 THR A N 1
ATOM 2480 C CA . THR A 1 296 ? 19.600 -13.486 25.937 1.00 58.84 296 THR A CA 1
ATOM 2481 C C . THR A 1 296 ? 19.072 -12.407 26.879 1.00 58.84 296 THR A C 1
ATOM 2483 O O . THR A 1 296 ? 19.807 -11.965 27.761 1.00 58.84 296 THR A O 1
ATOM 2486 N N . SER A 1 297 ? 17.830 -11.938 26.726 1.00 57.12 297 SER A N 1
ATOM 2487 C CA . SER A 1 297 ? 17.300 -10.847 27.550 1.00 57.12 297 SER A CA 1
ATOM 2488 C C . SER A 1 297 ? 15.924 -11.160 28.131 1.00 57.12 297 SER A C 1
ATOM 2490 O O . SER A 1 297 ? 14.998 -11.559 27.431 1.00 57.12 297 SER A O 1
ATOM 2492 N N . PHE A 1 298 ? 15.773 -10.903 29.434 1.00 59.28 298 PHE A N 1
ATOM 2493 C CA . PHE A 1 298 ? 14.523 -11.022 30.197 1.00 59.28 298 PHE A CA 1
ATOM 2494 C C . PHE A 1 298 ? 13.535 -9.882 29.895 1.00 59.28 298 PHE A C 1
ATOM 2496 O O . PHE A 1 298 ? 12.941 -9.297 30.800 1.00 59.28 298 PHE A O 1
ATOM 2503 N N . HIS A 1 299 ? 13.391 -9.500 28.629 1.00 63.00 299 HIS A N 1
ATOM 2504 C CA . HIS A 1 299 ? 12.428 -8.478 28.242 1.00 63.00 299 HIS A CA 1
ATOM 2505 C C . HIS A 1 299 ? 11.012 -9.059 28.238 1.00 63.00 299 HIS A C 1
ATOM 2507 O O . HIS A 1 299 ? 10.800 -10.247 27.971 1.00 63.00 299 HIS A O 1
ATOM 2513 N N . LEU A 1 300 ? 10.032 -8.208 28.560 1.00 64.19 300 LEU A N 1
ATOM 2514 C CA . LEU A 1 300 ? 8.616 -8.528 28.396 1.00 64.19 300 LEU A CA 1
ATOM 2515 C C . LEU A 1 300 ? 8.409 -9.024 26.963 1.00 64.19 300 LEU A C 1
ATOM 2517 O O . LEU A 1 300 ? 8.988 -8.459 26.050 1.00 64.19 300 LEU A O 1
ATOM 2521 N N . ARG A 1 301 ? 7.624 -10.085 26.754 1.00 74.62 301 ARG A N 1
ATOM 2522 C CA . ARG A 1 301 ? 7.279 -10.565 25.398 1.00 74.62 301 ARG A CA 1
ATOM 2523 C C . ARG A 1 301 ? 5.959 -9.971 24.923 1.00 74.62 301 ARG A C 1
ATOM 2525 O O . ARG A 1 301 ? 5.791 -9.604 23.762 1.00 74.62 301 ARG A O 1
ATOM 2532 N N . LYS A 1 302 ? 5.009 -9.897 25.853 1.00 81.88 302 LYS A N 1
ATOM 2533 C CA . LYS A 1 302 ? 3.660 -9.400 25.631 1.00 81.88 302 LYS A CA 1
ATOM 2534 C C . LYS A 1 302 ? 3.117 -8.824 26.929 1.00 81.88 302 LYS A C 1
ATOM 2536 O O . LYS A 1 302 ? 3.218 -9.475 27.966 1.00 81.88 302 LYS A O 1
ATOM 2541 N N . LEU A 1 303 ? 2.506 -7.652 26.848 1.00 82.69 303 LEU A N 1
ATOM 2542 C CA . LEU A 1 303 ? 1.792 -7.023 27.953 1.00 82.69 303 LEU A CA 1
ATOM 2543 C C . LEU A 1 303 ? 0.346 -6.772 27.520 1.00 82.69 303 LEU A C 1
ATOM 2545 O O . LEU A 1 303 ? 0.092 -6.359 26.390 1.00 82.69 303 LEU A O 1
ATOM 2549 N N . ILE A 1 304 ? -0.611 -7.101 28.385 1.00 85.31 304 ILE A N 1
ATOM 2550 C CA . ILE A 1 304 ? -2.040 -6.879 28.147 1.00 85.31 304 ILE A CA 1
ATOM 2551 C C . ILE A 1 304 ? -2.560 -6.059 29.319 1.00 85.31 304 ILE A C 1
ATOM 2553 O O . ILE A 1 304 ? -2.495 -6.516 30.457 1.00 85.31 304 ILE A O 1
ATOM 2557 N N . GLN A 1 305 ? -3.090 -4.881 29.024 1.00 84.25 305 GLN A N 1
ATOM 2558 C CA . GLN A 1 305 ? -3.784 -4.028 29.975 1.00 84.25 305 GLN A CA 1
ATOM 2559 C C . GLN A 1 305 ? -5.250 -3.925 29.549 1.00 84.25 305 GLN A C 1
ATOM 2561 O O . GLN A 1 305 ? -5.552 -3.704 28.373 1.00 84.25 305 GLN A O 1
ATOM 2566 N N . VAL A 1 306 ? -6.156 -4.137 30.497 1.00 83.25 306 VAL A N 1
ATOM 2567 C CA . VAL A 1 306 ? -7.597 -3.946 30.330 1.00 83.25 306 VAL A CA 1
ATOM 2568 C C . VAL A 1 306 ? -8.022 -3.067 31.491 1.00 83.25 306 VAL A C 1
ATOM 2570 O O . VAL A 1 306 ? -7.909 -3.496 32.639 1.00 83.25 306 VAL A O 1
ATOM 2573 N N . ASP A 1 307 ? -8.434 -1.841 31.190 1.00 74.06 307 ASP A N 1
ATOM 2574 C CA . ASP A 1 307 ? -8.982 -0.949 32.206 1.00 74.06 307 ASP A CA 1
ATOM 2575 C C . ASP A 1 307 ? -10.458 -1.340 32.392 1.00 74.06 307 ASP A C 1
ATOM 2577 O O . ASP A 1 307 ? -11.204 -1.418 31.412 1.00 74.06 307 ASP A O 1
ATOM 2581 N N . ALA A 1 308 ? -10.822 -1.711 33.624 1.00 56.28 308 ALA A N 1
ATOM 2582 C CA . ALA A 1 308 ? -12.143 -2.227 33.991 1.00 56.28 308 ALA A CA 1
ATOM 2583 C C . ALA A 1 308 ? -13.154 -1.113 34.279 1.00 56.28 308 ALA A C 1
ATOM 2585 O O . ALA A 1 308 ? -12.733 -0.069 34.832 1.00 56.28 308 ALA A O 1
#

Organism: NCBI:txid141414